Protein AF-A0A452V0P9-F1 (afdb_monomer)

Organism: Ursus maritimus (NCBI:txid29073)

Secondary structure (DSSP, 8-state):
--TTTSS-PPPPPPP-S-PPPPPPPP----HHHHHHTTS-SSTT----S---GGGHHHHHHHHHHHHH-HHHHHHHHHTT-HHHHHHHHHHHH-STTTHHHHHHHHHHHHHHHS---SS-PEEHHHHHHHHHHTT-TT-HHHHHHHHHHHHHHT--EE-PPPHHHHHHHHHHHH--SSSSB-HHHHHHHHHHHT---------------S-----HHHHHHHTT--TTT-B-HHHHHHHHHHHHHHHHTTTTSPP---TT-----HHHHHHHHHHHHHHHHHHHHHHHHHHHHHTTSTTHHHHHHHHHHHHHHHHHHHHHHHH----------PPPP-PPPPS-----PPP-----------

Radius of gyration: 38.41 Å; Cα contacts (8 Å, |Δi|>4): 294; chains: 1; bounding box: 100×93×91 Å

Sequence (362 aa):
TLGSLLGRQPGLPSPSAPSPAPDPCPQCLSVDDALALGRPEKPGLPGGPVLERRHIARLSAAAALYLSDPEGTCTDVRAGRWATRADHLLALLEGPKALTPGLSRLLQRIQAQAAGGPAACVDLPQLLEETEGAGAPSSPGPVLAALLDHVSSGSCFSALPTPQYFVDFVFRQHSGETPNITLAELEALMQRLGVGRVAEMHSDHGHLRDGVCLSASEVMAVYGLSEQAGVTPESWVQLSPALLQQQLSGACSPQPSPPTQDQLSQAERYLYGSLATGLICLSAIFGLLLLSCASCSAASHYIIQTFLSMAVGALTGDAVLHLTPKVSLPSQELPCPVLPRPSSWSPSCPPNLSSWPQGEGG

Nearest PDB structures (foldseek):
  4x82-assembly1_A  TM=9.357E-01  e=8.567E-20  Pteropus alecto
  4x82-assembly1_B  TM=7.948E-01  e=2.811E-18  Pteropus alecto

pLDDT: mean 72.61, std 21.02, range [29.42, 94.88]

InterPro domains:
  IPR041137 Zinc transporter ZIP4, N-terminal [PF18292] (23-157)
  IPR049406 Zinc transporter ZIP4/12, EF-hand [PF21116] (163-208)
  IPR049406 Zinc transporter ZIP4/12, EF-hand [PF21116] (210-251)
  IPR050799 Zinc Iron Protein (ZIP) Transporter [PTHR12191] (213-327)

Foldseek 3Di:
DVCLLVDDDDDDDDDDDDDPDQDPQDPLDDPLLLLVLCDDPDPDDPDDSDDDPVSLLLSLLLVLCCLLPVPVSSVCSVVVCSNVNSVVLQVQCLDPPRVQLSVLNSLVSNLVSDPDDPDDADEPVNLQVVVVVVVHHRHNSSSSSSVSVCSSVVHRHDRDDDPVVVLVVLQVVQPDPDSAHALVSQQVVLVVLLAQDDDDDPDDDDDDQVDDGHHSVRLCVVLVHDNVVHHHSVNCVVSVVVSVCRSVSVNNPPDPPCVVVPPCDPVNVVVVVVVVVVVVVVVVVVLVVCQVVCVVDPCNVVSVVVVVVVVVVVVVVVVCVVPDPPPPDDDDDDDDDDDDDDPDDDDDDDDDDDDDDDDDDD

Solvent-accessible surface area (backbone atoms only — not comparable to full-atom values): 22221 Å² total; per-residue (Å²): 118,68,70,57,68,79,64,67,79,79,81,88,79,82,91,80,79,90,67,87,73,80,75,79,77,80,90,70,80,53,72,65,59,62,24,54,59,40,59,73,91,66,91,85,70,97,72,70,80,49,73,50,82,88,37,48,36,43,53,22,35,39,50,51,44,34,54,41,37,50,68,64,39,42,56,28,52,78,66,72,39,40,55,61,53,11,50,49,52,45,61,58,22,61,39,97,81,28,33,68,60,47,49,36,56,45,45,40,35,30,41,73,68,46,86,82,74,99,65,90,48,50,35,67,68,60,51,50,50,60,30,42,78,72,73,48,68,90,44,48,35,61,44,36,41,52,51,49,52,38,54,67,73,68,52,48,66,48,55,66,80,47,80,62,52,64,51,54,48,51,46,71,75,56,31,78,94,47,98,30,36,37,54,70,46,44,39,56,49,30,53,75,64,50,22,40,53,79,73,81,86,75,90,73,88,85,74,92,59,99,40,77,58,47,37,51,67,51,52,33,52,78,73,72,46,51,67,88,72,27,43,42,74,72,54,47,65,68,47,47,60,56,57,52,47,29,45,75,52,48,37,20,50,75,73,74,67,66,74,78,56,81,66,63,44,76,65,47,53,50,44,53,52,48,50,52,51,47,53,52,51,51,52,51,51,50,51,52,51,51,54,65,64,28,76,80,45,95,63,36,66,64,54,53,52,49,54,51,52,51,52,54,50,52,56,51,50,52,51,49,62,75,65,54,73,95,75,89,71,87,84,79,94,75,84,83,79,86,77,83,83,80,92,79,79,86,80,87,77,82,83,85,87,82,85,85,84,84,87,84,91,134

Mean predicted aligned error: 19.22 Å

Structure (mmCIF, N/CA/C/O backbone):
data_AF-A0A452V0P9-F1
#
_entry.id   AF-A0A452V0P9-F1
#
loop_
_atom_site.group_PDB
_atom_site.id
_atom_site.type_symbol
_atom_site.label_atom_id
_atom_site.label_alt_id
_atom_site.label_comp_id
_atom_site.label_asym_id
_atom_site.label_entity_id
_atom_site.label_seq_id
_atom_site.pdbx_PDB_ins_code
_atom_site.Cartn_x
_atom_site.Cartn_y
_atom_site.Cartn_z
_atom_site.occupancy
_atom_site.B_iso_or_equiv
_atom_site.auth_seq_id
_atom_site.auth_comp_id
_atom_site.auth_asym_id
_atom_site.auth_atom_id
_atom_site.pdbx_PDB_model_num
ATOM 1 N N . THR A 1 1 ? -3.197 -7.184 37.591 1.00 40.91 1 THR A N 1
ATOM 2 C CA . THR A 1 1 ? -2.371 -7.159 36.363 1.00 40.91 1 THR A CA 1
ATOM 3 C C . THR A 1 1 ? -3.050 -6.513 35.156 1.00 40.91 1 THR A C 1
ATOM 5 O O . THR A 1 1 ? -2.316 -6.034 34.313 1.00 40.91 1 THR A O 1
ATOM 8 N N . LEU A 1 2 ? -4.381 -6.311 35.106 1.00 35.09 2 LEU A N 1
ATOM 9 C CA . LEU A 1 2 ? -5.004 -5.383 34.130 1.00 35.09 2 LEU A CA 1
ATOM 10 C C . LEU A 1 2 ? -4.865 -3.896 34.529 1.00 35.09 2 LEU A C 1
ATOM 12 O O . LEU A 1 2 ? -4.612 -3.039 33.695 1.00 35.09 2 LEU A O 1
ATOM 16 N N . GLY A 1 3 ? -4.930 -3.587 35.831 1.00 31.66 3 GLY A N 1
ATOM 17 C CA . GLY A 1 3 ? -4.701 -2.222 36.336 1.00 31.66 3 GLY A CA 1
ATOM 18 C C . GLY A 1 3 ? -3.278 -1.690 36.109 1.00 31.66 3 GLY A C 1
ATOM 19 O O . GLY A 1 3 ? -3.061 -0.489 36.155 1.00 31.66 3 GLY A O 1
ATOM 20 N N . SER A 1 4 ? -2.314 -2.570 35.810 1.00 40.69 4 SER A N 1
ATOM 21 C CA . SER A 1 4 ? -0.952 -2.161 35.446 1.00 40.69 4 SER A CA 1
ATOM 22 C C . SER A 1 4 ? -0.808 -1.831 33.957 1.00 40.69 4 SER A C 1
ATOM 24 O O . SER A 1 4 ? 0.134 -1.136 33.602 1.00 40.69 4 SER A O 1
ATOM 26 N N . LEU A 1 5 ? -1.725 -2.305 33.105 1.00 44.88 5 LEU A N 1
ATOM 27 C CA . LEU A 1 5 ? -1.784 -1.981 31.674 1.00 44.88 5 LEU A CA 1
ATOM 28 C C . LEU A 1 5 ? -2.390 -0.590 31.434 1.00 44.88 5 LEU A C 1
ATOM 30 O O . LEU A 1 5 ? -1.990 0.105 30.511 1.00 44.88 5 LEU A O 1
ATOM 34 N N . LEU A 1 6 ? -3.316 -0.167 32.299 1.00 43.88 6 LEU A N 1
ATOM 35 C CA . LEU A 1 6 ? -3.983 1.139 32.221 1.00 43.88 6 LEU A CA 1
ATOM 36 C C . LEU A 1 6 ? -3.277 2.245 33.030 1.00 43.88 6 LEU A C 1
ATOM 38 O O . LEU A 1 6 ? -3.679 3.400 32.957 1.00 43.88 6 LEU A O 1
ATOM 42 N N . GLY A 1 7 ? -2.248 1.903 33.815 1.00 34.81 7 GLY A N 1
ATOM 43 C CA . GLY A 1 7 ? -1.670 2.798 34.826 1.00 34.81 7 GLY A CA 1
ATOM 44 C C . GLY A 1 7 ? -0.163 3.052 34.739 1.00 34.81 7 GLY A C 1
ATOM 45 O O . GLY A 1 7 ? 0.379 3.667 35.654 1.00 34.81 7 GLY A O 1
ATOM 46 N N . ARG A 1 8 ? 0.549 2.580 33.707 1.00 34.75 8 ARG A N 1
ATOM 47 C CA . ARG A 1 8 ? 2.020 2.674 33.657 1.00 34.75 8 ARG A CA 1
ATOM 48 C C . ARG A 1 8 ? 2.481 3.706 32.624 1.00 34.75 8 ARG A C 1
ATOM 50 O O . ARG A 1 8 ? 2.551 3.412 31.439 1.00 34.75 8 ARG A O 1
ATOM 57 N N . GLN A 1 9 ? 2.815 4.911 33.091 1.00 35.53 9 GLN A N 1
ATOM 58 C CA . GLN A 1 9 ? 3.624 5.858 32.315 1.00 35.53 9 GLN A CA 1
ATOM 59 C C . GLN A 1 9 ? 5.044 5.282 32.130 1.00 35.53 9 GLN A C 1
ATOM 61 O O . GLN A 1 9 ? 5.647 4.862 33.126 1.00 35.53 9 GLN A O 1
ATOM 66 N N . PRO A 1 10 ? 5.612 5.261 30.911 1.00 36.47 10 PRO A N 1
ATOM 67 C CA . PRO A 1 10 ? 7.052 5.135 30.732 1.00 36.47 10 PRO A CA 1
ATOM 68 C C . PRO A 1 10 ? 7.748 6.439 31.157 1.00 36.47 10 PRO A C 1
ATOM 70 O O . PRO A 1 10 ? 7.160 7.517 31.135 1.00 36.47 10 PRO A O 1
ATOM 73 N N . GLY A 1 11 ? 8.979 6.300 31.647 1.00 31.97 11 GLY A N 1
ATOM 74 C CA . GLY A 1 11 ? 9.645 7.259 32.525 1.00 31.97 11 GLY A CA 1
ATOM 75 C C . GLY A 1 11 ? 9.888 8.662 31.959 1.00 31.97 11 GLY A C 1
ATOM 76 O O . GLY A 1 11 ? 10.055 8.875 30.763 1.00 31.97 11 GLY A O 1
ATOM 77 N N . LEU A 1 12 ? 9.967 9.607 32.897 1.00 31.39 12 LEU A N 1
ATOM 78 C CA . LEU A 1 12 ? 10.437 10.980 32.721 1.00 31.39 12 LEU A CA 1
ATOM 79 C C . LEU A 1 12 ? 11.783 11.060 31.976 1.00 31.39 12 LEU A C 1
ATOM 81 O O . LEU A 1 12 ? 12.753 10.446 32.429 1.00 31.39 12 LEU A O 1
ATOM 85 N N . PRO A 1 13 ? 11.920 11.942 30.973 1.00 33.53 13 PRO A N 1
ATOM 86 C CA . PRO A 1 13 ? 13.180 12.600 30.682 1.00 33.53 13 PRO A CA 1
ATOM 87 C C . PRO A 1 13 ? 13.261 13.951 31.415 1.00 33.53 13 PRO A C 1
ATOM 89 O O . PRO A 1 13 ? 12.311 14.733 31.453 1.00 33.53 13 PRO A O 1
ATOM 92 N N . SER A 1 14 ? 14.427 14.224 32.004 1.00 30.14 14 SER A N 1
ATOM 93 C CA . SER A 1 14 ? 14.815 15.553 32.500 1.00 30.14 14 SER A CA 1
ATOM 94 C C . SER A 1 14 ? 14.966 16.561 31.341 1.00 30.14 14 SER A C 1
ATOM 96 O O . SER A 1 14 ? 15.081 16.158 30.183 1.00 30.14 14 SER A O 1
ATOM 98 N N . PRO A 1 15 ? 14.953 17.878 31.619 1.00 43.22 15 PRO A N 1
ATOM 99 C CA . PRO A 1 15 ? 14.397 18.867 30.707 1.00 43.22 15 PRO A CA 1
ATOM 100 C C . PRO A 1 15 ? 15.423 19.383 29.697 1.00 43.22 15 PRO A C 1
ATOM 102 O O . PRO A 1 15 ? 16.453 19.938 30.069 1.00 43.22 15 PRO A O 1
ATOM 105 N N . SER A 1 16 ? 15.099 19.303 28.408 1.00 32.28 16 SER A N 1
ATOM 106 C CA . SER A 1 16 ? 15.559 20.300 27.436 1.00 32.28 16 SER A CA 1
ATOM 107 C C . SER A 1 16 ? 14.618 20.355 26.225 1.00 32.28 16 SER A C 1
ATOM 109 O O . SER A 1 16 ? 14.442 19.372 25.518 1.00 32.28 16 SER A O 1
ATOM 111 N N . ALA A 1 17 ? 14.048 21.548 26.026 1.00 33.41 17 ALA A N 1
ATOM 112 C CA . ALA A 1 17 ? 13.201 22.020 24.922 1.00 33.41 17 ALA A CA 1
ATOM 113 C C . ALA A 1 17 ? 11.755 21.461 24.806 1.00 33.41 17 ALA A C 1
ATOM 115 O O . ALA A 1 17 ? 11.519 20.267 24.980 1.00 33.41 17 ALA A O 1
ATOM 116 N N . PRO A 1 18 ? 10.762 22.329 24.507 1.00 38.16 18 PRO A N 1
ATOM 117 C CA . PRO A 1 18 ? 9.350 21.972 24.518 1.00 38.16 18 PRO A CA 1
ATOM 118 C C . PRO A 1 18 ? 8.981 21.263 23.213 1.00 38.16 18 PRO A C 1
ATOM 120 O O . PRO A 1 18 ? 8.761 21.893 22.183 1.00 38.16 18 PRO A O 1
ATOM 123 N N . SER A 1 19 ? 8.893 19.940 23.262 1.00 36.31 19 SER A N 1
ATOM 124 C CA . SER A 1 19 ? 8.019 19.210 22.341 1.00 36.31 19 SER A CA 1
ATOM 125 C C . SER A 1 19 ? 6.615 19.225 22.955 1.00 36.31 19 SER A C 1
ATOM 127 O O . SER A 1 19 ? 6.524 19.096 24.181 1.00 36.31 19 SER A O 1
ATOM 129 N N . PRO A 1 20 ? 5.525 19.415 22.188 1.00 38.34 20 PRO A N 1
ATOM 130 C CA . PRO A 1 20 ? 4.186 19.312 22.754 1.00 38.34 20 PRO A CA 1
ATOM 131 C C . PRO A 1 20 ? 4.032 17.902 23.330 1.00 38.34 20 PRO A C 1
ATOM 133 O O . PRO A 1 20 ? 4.192 16.910 22.619 1.00 38.34 20 PRO A O 1
ATOM 136 N N . ALA A 1 21 ? 3.820 17.821 24.643 1.00 36.31 21 ALA A N 1
ATOM 137 C CA . ALA A 1 21 ? 3.504 16.568 25.305 1.00 36.31 21 ALA A CA 1
ATOM 138 C C . ALA A 1 21 ? 2.229 15.996 24.661 1.00 36.31 21 ALA A C 1
ATOM 140 O O . ALA A 1 21 ? 1.303 16.773 24.420 1.00 36.31 21 ALA A O 1
ATOM 141 N N . PRO A 1 22 ? 2.159 14.687 24.367 1.00 46.69 22 PRO A N 1
ATOM 142 C CA . PRO A 1 22 ? 0.892 14.080 23.989 1.00 46.69 22 PRO A CA 1
ATOM 143 C C . PRO A 1 22 ? -0.105 14.310 25.130 1.00 46.69 22 PRO A C 1
ATOM 145 O O . PRO A 1 22 ? 0.237 14.121 26.303 1.00 46.69 22 PRO A O 1
ATOM 148 N N . ASP A 1 23 ? -1.305 14.774 24.782 1.00 45.38 23 ASP A N 1
ATOM 149 C CA . ASP A 1 23 ? -2.385 15.017 25.733 1.00 45.38 23 ASP A CA 1
ATOM 150 C C . ASP A 1 23 ? -2.592 13.786 26.636 1.00 45.38 23 ASP A C 1
ATOM 152 O O . ASP A 1 23 ? -2.459 12.643 26.179 1.00 45.38 23 ASP A O 1
ATOM 156 N N . PRO A 1 24 ? -2.886 13.971 27.937 1.00 56.28 24 PRO A N 1
ATOM 157 C CA . PRO A 1 24 ? -3.103 12.847 28.834 1.00 56.28 24 PRO A CA 1
ATOM 158 C C . PRO A 1 24 ? -4.230 11.961 28.294 1.00 56.28 24 PRO A C 1
ATOM 160 O O . PRO A 1 24 ? -5.319 12.449 27.995 1.00 56.28 24 PRO A O 1
ATOM 163 N N . CYS A 1 25 ? -3.971 10.650 28.197 1.00 61.00 25 CYS A N 1
ATOM 164 C CA . CYS A 1 25 ? -4.970 9.668 27.785 1.00 61.00 25 CYS A CA 1
ATOM 165 C C . CYS A 1 25 ? -6.286 9.886 28.561 1.00 61.00 25 CYS A C 1
ATOM 167 O O . CYS A 1 25 ? -6.248 10.014 29.792 1.00 61.00 25 CYS A O 1
ATOM 169 N N . PRO A 1 26 ? -7.450 9.917 27.888 1.00 62.72 26 PRO A N 1
ATOM 170 C CA . PRO A 1 26 ? -8.724 10.171 28.547 1.00 62.72 26 PRO A CA 1
ATOM 171 C C . PRO A 1 26 ? -9.020 9.094 29.604 1.00 62.72 26 PRO A C 1
ATOM 173 O O . PRO A 1 26 ? -9.139 7.911 29.296 1.00 62.72 26 PRO A O 1
ATOM 176 N N . GLN A 1 27 ? -9.178 9.503 30.868 1.00 71.06 27 GLN A N 1
ATOM 177 C CA . GLN A 1 27 ? -9.478 8.623 32.013 1.00 71.06 27 GLN A CA 1
ATOM 178 C C . GLN A 1 27 ? -10.948 8.162 32.026 1.00 71.06 27 GLN A C 1
ATOM 180 O O . GLN A 1 27 ? -11.700 8.446 32.956 1.00 71.06 27 GLN A O 1
ATOM 185 N N . CYS A 1 28 ? -11.398 7.493 30.967 1.00 84.44 28 CYS A N 1
ATOM 186 C CA . CYS A 1 28 ? -12.784 7.033 30.841 1.00 84.44 28 CYS A CA 1
ATOM 187 C C . CYS A 1 28 ? -12.988 5.545 31.164 1.00 84.44 28 CYS A C 1
ATOM 189 O O . CYS A 1 28 ? -14.129 5.096 31.158 1.00 84.44 28 CYS A O 1
ATOM 191 N N . LEU A 1 29 ? -11.907 4.787 31.379 1.00 85.19 29 LEU A N 1
ATOM 192 C CA . LEU A 1 29 ? -11.947 3.340 31.583 1.00 85.19 29 LEU A CA 1
ATOM 193 C C . LEU A 1 29 ? -11.830 2.973 33.062 1.00 85.19 29 LEU A C 1
ATOM 195 O O . LEU A 1 29 ? -10.909 3.415 33.753 1.00 85.19 29 LEU A O 1
ATOM 199 N N . SER A 1 30 ? -12.711 2.085 33.513 1.00 86.12 30 SER A N 1
ATOM 200 C CA . SER A 1 30 ? -12.658 1.438 34.823 1.00 86.12 30 SER A CA 1
ATOM 201 C C . SER A 1 30 ? -12.513 -0.085 34.704 1.00 86.12 30 SER A C 1
ATOM 203 O O . SER A 1 30 ? -12.706 -0.685 33.644 1.00 86.12 30 SER A O 1
ATOM 205 N N . VAL A 1 31 ? -12.172 -0.743 35.817 1.00 84.06 31 VAL A N 1
ATOM 206 C CA . VAL A 1 31 ? -12.138 -2.216 35.881 1.00 84.06 31 VAL A CA 1
ATOM 207 C C . VAL A 1 31 ? -13.535 -2.801 35.650 1.00 84.06 31 VAL A C 1
ATOM 209 O O . VAL A 1 31 ? -13.656 -3.843 35.010 1.00 84.06 31 VAL A O 1
ATOM 212 N N . ASP A 1 32 ? -14.584 -2.117 36.107 1.00 82.62 32 ASP A N 1
ATOM 213 C CA . ASP A 1 32 ? -15.970 -2.550 35.923 1.00 82.62 32 ASP A CA 1
ATOM 214 C C . ASP A 1 32 ? -16.379 -2.547 34.446 1.00 82.62 32 ASP A C 1
ATOM 216 O O . ASP A 1 32 ? -17.066 -3.470 34.003 1.00 82.62 32 ASP A O 1
ATOM 220 N N . ASP A 1 33 ? -15.886 -1.583 33.661 1.00 83.94 33 ASP A N 1
ATOM 221 C CA . ASP A 1 33 ? -16.103 -1.548 32.210 1.00 83.94 33 ASP A CA 1
ATOM 222 C C . ASP A 1 33 ? -15.452 -2.755 31.528 1.00 83.94 33 ASP A C 1
ATOM 224 O O . ASP A 1 33 ? -16.060 -3.396 30.667 1.00 83.94 33 ASP A O 1
ATOM 228 N N . ALA A 1 34 ? -14.232 -3.118 31.941 1.00 84.25 34 ALA A N 1
ATOM 229 C CA . ALA A 1 34 ? -13.540 -4.292 31.412 1.00 84.25 34 ALA A CA 1
ATOM 230 C C . ALA A 1 34 ? -14.266 -5.595 31.783 1.00 84.25 34 ALA A C 1
ATOM 232 O O . ALA A 1 34 ? -14.377 -6.504 30.959 1.00 84.25 34 ALA A O 1
ATOM 233 N N . LEU A 1 35 ? -14.803 -5.689 33.002 1.00 82.88 35 LEU A N 1
ATOM 234 C CA . LEU A 1 35 ? -15.593 -6.845 33.424 1.00 82.88 35 LEU A CA 1
ATOM 235 C C . LEU A 1 35 ? -16.959 -6.914 32.719 1.00 82.88 35 LEU A C 1
ATOM 237 O O . LEU A 1 35 ? -17.470 -8.013 32.481 1.00 82.88 35 LEU A O 1
ATOM 241 N N . ALA A 1 36 ? -17.539 -5.771 32.341 1.00 83.75 36 ALA A N 1
ATOM 242 C CA . ALA A 1 36 ? -18.799 -5.709 31.602 1.00 83.75 36 ALA A CA 1
ATOM 243 C C . ALA A 1 36 ? -18.704 -6.342 30.201 1.00 83.75 36 ALA A C 1
ATOM 245 O O . ALA A 1 36 ? -19.712 -6.843 29.703 1.00 83.75 36 ALA A O 1
ATOM 246 N N . LEU A 1 37 ? -17.506 -6.422 29.605 1.00 83.12 37 LEU A N 1
ATOM 247 C CA . LEU A 1 37 ? -17.267 -7.106 28.322 1.00 83.12 37 LEU A CA 1
ATOM 248 C C . LEU A 1 37 ? -17.571 -8.617 28.366 1.00 83.12 37 LEU A C 1
ATOM 250 O O . LEU A 1 37 ? -17.851 -9.228 27.330 1.00 83.12 37 LEU A O 1
ATOM 254 N N . GLY A 1 38 ? -17.520 -9.225 29.556 1.00 76.88 38 GLY A N 1
ATOM 255 C CA . GLY A 1 38 ? -17.839 -10.638 29.776 1.00 76.88 38 GLY A CA 1
ATOM 256 C C . GLY A 1 38 ? -19.334 -10.937 29.937 1.00 76.88 38 GLY A C 1
ATOM 257 O O . GLY A 1 38 ? -19.699 -12.106 30.079 1.00 76.88 38 GLY A O 1
ATOM 258 N N . ARG A 1 39 ? -20.214 -9.922 29.939 1.00 71.81 39 ARG A N 1
ATOM 259 C CA . ARG A 1 39 ? -21.658 -10.148 30.092 1.00 71.81 39 ARG A CA 1
ATOM 260 C C . ARG A 1 39 ? -22.260 -10.750 28.813 1.00 71.81 39 ARG A C 1
ATOM 262 O O . ARG A 1 39 ? -21.992 -10.252 27.719 1.00 71.81 39 ARG A O 1
ATOM 269 N N . PRO A 1 40 ? -23.083 -11.808 28.922 1.00 59.78 40 PRO A N 1
ATOM 270 C CA . PRO A 1 40 ? -23.813 -12.343 27.781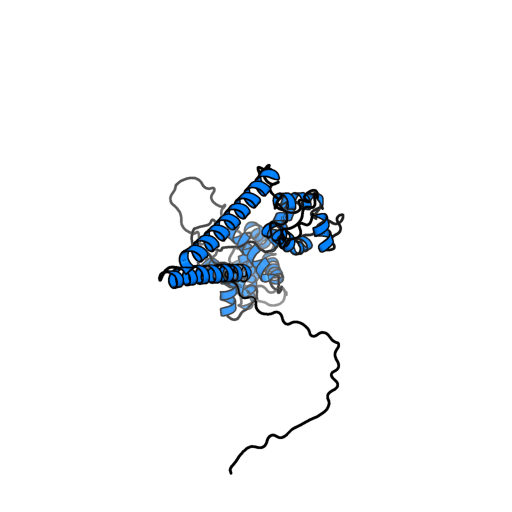 1.00 59.78 40 PRO A CA 1
ATOM 271 C C . PRO A 1 40 ? -24.916 -11.372 27.338 1.00 59.78 40 PRO A C 1
ATOM 273 O O . PRO A 1 40 ? -25.591 -10.759 28.158 1.00 59.78 40 PRO A O 1
ATOM 276 N N . GLU A 1 41 ? -25.137 -11.288 26.029 1.00 55.34 41 GLU A N 1
ATOM 277 C CA . GLU A 1 41 ? -26.146 -10.420 25.399 1.00 55.34 41 GLU A CA 1
ATOM 278 C C . GLU A 1 41 ? -27.588 -10.916 25.624 1.00 55.34 41 GLU A C 1
ATOM 280 O O . GLU A 1 41 ? -28.548 -10.163 25.478 1.00 55.34 41 GLU A O 1
ATOM 285 N N . LYS A 1 42 ? -27.757 -12.190 26.013 1.00 50.16 42 LYS A N 1
ATOM 286 C CA . LYS A 1 42 ? -29.064 -12.782 26.329 1.00 50.16 42 LYS A CA 1
ATOM 287 C C . LYS A 1 42 ? -29.468 -12.473 27.779 1.00 50.16 42 LYS A C 1
ATOM 289 O O . LYS A 1 42 ? -28.815 -12.976 28.699 1.00 50.16 42 LYS A O 1
ATOM 294 N N . PRO A 1 43 ? -30.569 -11.733 28.008 1.00 46.53 43 PRO A N 1
ATOM 295 C CA . PRO A 1 43 ? -31.079 -11.491 29.350 1.00 46.53 43 PRO A CA 1
ATOM 296 C C . PRO A 1 43 ? -31.721 -12.782 29.875 1.00 46.53 43 PRO A C 1
ATOM 298 O O . PRO A 1 43 ? -32.743 -13.227 29.359 1.00 46.53 43 PRO A O 1
ATOM 301 N N . GLY A 1 44 ? -31.105 -13.422 30.873 1.00 53.69 44 GLY A N 1
ATOM 302 C CA . GLY A 1 44 ? -31.695 -14.615 31.493 1.00 53.69 44 GLY A CA 1
ATOM 303 C C . GLY A 1 44 ? -30.786 -15.494 32.352 1.00 53.69 44 GLY A C 1
ATOM 304 O O . GLY A 1 44 ? -31.311 -16.358 33.047 1.00 53.69 44 GLY A O 1
ATOM 305 N N . LEU A 1 45 ? -29.460 -15.303 32.354 1.00 47.22 45 LEU A N 1
ATOM 306 C CA . LEU A 1 45 ? -28.568 -16.042 33.259 1.00 47.22 45 LEU A CA 1
ATOM 307 C C . LEU A 1 45 ? -27.913 -15.120 34.299 1.00 47.22 45 LEU A C 1
ATOM 309 O O . LEU A 1 45 ? -27.391 -14.068 33.924 1.00 47.22 45 LEU A O 1
ATOM 313 N N . PRO A 1 46 ? -27.875 -15.518 35.588 1.00 42.28 46 PRO A N 1
ATOM 314 C CA . PRO A 1 46 ? -27.220 -14.766 36.651 1.00 42.28 46 PRO A CA 1
ATOM 315 C C . PRO A 1 46 ? -25.706 -15.008 36.584 1.00 42.28 46 PRO A C 1
ATOM 317 O O . PRO A 1 46 ? -25.124 -15.701 37.413 1.00 42.28 46 PRO A O 1
ATOM 320 N N . GLY A 1 47 ? -25.060 -14.486 35.544 1.00 48.94 47 GLY A N 1
ATOM 321 C CA . GLY A 1 47 ? -23.606 -14.445 35.454 1.00 48.94 47 GLY A CA 1
ATOM 322 C C . GLY A 1 47 ? -23.093 -13.181 36.131 1.00 48.94 47 GLY A C 1
ATOM 323 O O . GLY A 1 47 ? -23.411 -12.077 35.690 1.00 48.94 47 GLY A O 1
ATOM 324 N N . GLY A 1 48 ? -22.307 -13.325 37.200 1.00 53.72 48 GLY A N 1
ATOM 325 C CA . GLY A 1 48 ? -21.539 -12.211 37.757 1.00 53.72 48 GLY A CA 1
ATOM 326 C C . GLY A 1 48 ? -20.555 -11.619 36.729 1.00 53.72 48 GLY A C 1
ATOM 327 O O . GLY A 1 48 ? -20.359 -12.195 35.657 1.00 53.72 48 GLY A O 1
ATOM 328 N N . PRO A 1 49 ? -19.919 -10.476 37.034 1.00 57.47 49 PRO A N 1
ATOM 329 C CA . PRO A 1 49 ? -18.926 -9.838 36.169 1.00 57.47 49 PRO A CA 1
ATOM 330 C C . PRO A 1 49 ? -17.642 -10.689 36.106 1.00 57.47 49 PRO A C 1
ATOM 332 O O . PRO A 1 49 ? -16.678 -10.427 36.819 1.00 57.47 49 PRO A O 1
ATOM 335 N N . VAL A 1 50 ? -17.642 -11.760 35.305 1.00 64.38 50 VAL A N 1
ATOM 336 C CA . VAL A 1 50 ? -16.529 -12.718 35.207 1.00 64.38 50 VAL A CA 1
ATOM 337 C C . VAL A 1 50 ? -16.029 -12.810 33.766 1.00 64.38 50 VAL A C 1
ATOM 339 O O . VAL A 1 50 ? -16.736 -13.248 32.858 1.00 64.38 50 VAL A O 1
ATOM 342 N N . LEU A 1 51 ? -14.763 -12.439 33.562 1.00 70.81 51 LEU A N 1
ATOM 343 C CA . LEU A 1 51 ? -14.044 -12.629 32.303 1.00 70.81 51 LEU A CA 1
ATOM 344 C C . LEU A 1 51 ? -13.540 -14.075 32.195 1.00 70.81 51 LEU A C 1
ATOM 346 O O . LEU A 1 51 ? -12.452 -14.419 32.648 1.00 70.81 51 LEU A O 1
ATOM 350 N N . GLU A 1 52 ? -14.349 -14.944 31.598 1.00 73.50 52 GLU A N 1
ATOM 351 C CA . GLU A 1 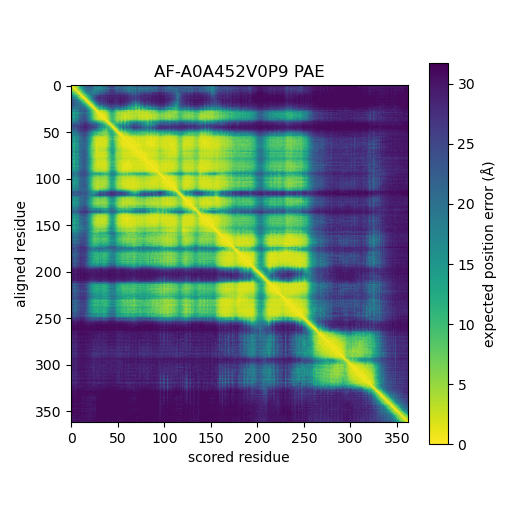52 ? -13.919 -16.306 31.250 1.00 73.50 52 GLU A CA 1
ATOM 352 C C . GLU A 1 52 ? -12.997 -16.352 30.014 1.00 73.50 52 GLU A C 1
ATOM 354 O O . GLU A 1 52 ? -13.030 -15.447 29.180 1.00 73.50 52 GLU A O 1
ATOM 359 N N . ARG A 1 53 ? -12.236 -17.451 29.833 1.00 73.44 53 ARG A N 1
ATOM 360 C CA . ARG A 1 53 ? -11.323 -17.657 28.680 1.00 73.44 53 ARG A CA 1
ATOM 361 C C . ARG A 1 53 ? -11.979 -17.403 27.319 1.00 73.44 53 ARG A C 1
ATOM 363 O O . ARG A 1 53 ? -11.328 -16.888 26.419 1.00 73.44 53 ARG A O 1
ATOM 370 N N . ARG A 1 54 ? -13.269 -17.722 27.170 1.00 73.88 54 ARG A N 1
ATOM 371 C CA . ARG A 1 54 ? -14.026 -17.489 25.927 1.00 73.88 54 ARG A CA 1
ATOM 372 C C . ARG A 1 54 ? -14.117 -16.011 25.525 1.00 73.88 54 ARG A C 1
ATOM 374 O O . ARG A 1 54 ? -14.326 -15.721 24.357 1.00 73.88 54 ARG A O 1
ATOM 381 N N . HIS A 1 55 ? -13.940 -15.085 26.468 1.00 83.25 55 HIS A N 1
ATOM 382 C CA . HIS A 1 55 ? -14.022 -13.645 26.216 1.00 83.25 55 HIS A CA 1
ATOM 383 C C . HIS A 1 55 ? -12.656 -13.003 25.950 1.00 83.25 55 HIS A C 1
ATOM 385 O O . HIS A 1 55 ? -12.610 -11.794 25.745 1.00 83.25 55 HIS A O 1
ATOM 391 N N . ILE A 1 56 ? -11.557 -13.775 25.933 1.00 86.00 56 ILE A N 1
ATOM 392 C CA . ILE A 1 56 ? -10.212 -13.234 25.680 1.00 86.00 56 ILE A CA 1
ATOM 393 C C . ILE A 1 56 ? -10.180 -12.506 24.338 1.00 86.00 56 ILE A C 1
ATOM 395 O O . ILE A 1 56 ? -9.745 -11.369 24.298 1.00 86.00 56 ILE A O 1
ATOM 399 N N . ALA A 1 57 ? -10.729 -13.091 23.269 1.00 89.19 57 ALA A N 1
ATOM 400 C CA . ALA A 1 57 ? -10.754 -12.446 21.956 1.00 89.19 57 ALA A CA 1
ATOM 401 C C . ALA A 1 57 ? -11.469 -11.082 21.981 1.00 89.19 57 ALA A C 1
ATOM 403 O O . ALA A 1 57 ? -10.948 -10.099 21.457 1.00 89.19 57 ALA A O 1
ATOM 404 N N . ARG A 1 58 ? -12.635 -11.005 22.639 1.00 91.69 58 ARG A N 1
ATOM 405 C CA . ARG A 1 58 ? -13.413 -9.765 22.767 1.00 91.69 58 ARG A CA 1
ATOM 406 C C . ARG A 1 58 ? -12.684 -8.730 23.613 1.00 91.69 58 ARG A C 1
ATOM 408 O O . ARG A 1 58 ? -12.618 -7.571 23.222 1.00 91.69 58 ARG A O 1
ATOM 415 N N . LEU A 1 59 ? -12.122 -9.140 24.749 1.00 91.88 59 LEU A N 1
ATOM 416 C CA . LEU A 1 59 ? -11.308 -8.267 25.593 1.00 91.88 59 LEU A CA 1
ATOM 417 C C . LEU A 1 59 ? -10.098 -7.740 24.815 1.00 91.88 59 LEU A C 1
ATOM 419 O O . LEU A 1 59 ? -9.802 -6.548 24.876 1.00 91.88 59 LEU A O 1
ATOM 423 N N . SER A 1 60 ? -9.443 -8.610 24.048 1.00 92.88 60 SER A N 1
ATOM 424 C CA . SER A 1 60 ? -8.278 -8.251 23.257 1.00 92.88 60 SER A CA 1
ATOM 425 C C . SER A 1 60 ? -8.616 -7.244 22.161 1.00 92.8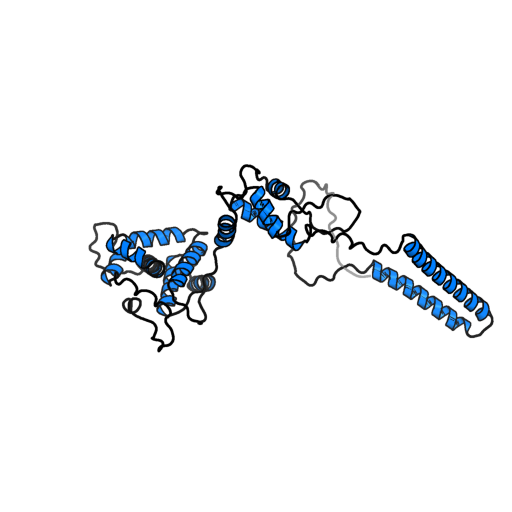8 60 SER A C 1
ATOM 427 O O . SER A 1 60 ? -7.932 -6.234 22.012 1.00 92.88 60 SER A O 1
ATOM 429 N N . ALA A 1 61 ? -9.725 -7.460 21.453 1.00 94.56 61 ALA A N 1
ATOM 430 C CA . ALA A 1 61 ? -10.256 -6.513 20.479 1.00 94.56 61 ALA A CA 1
ATOM 431 C C . ALA A 1 61 ? -10.659 -5.175 21.118 1.00 94.56 61 ALA A C 1
ATOM 433 O O . ALA A 1 61 ? -10.325 -4.115 20.593 1.00 94.56 61 ALA A O 1
ATOM 434 N N . ALA A 1 62 ? -11.326 -5.209 22.272 1.00 94.12 62 ALA A N 1
ATOM 435 C CA . ALA A 1 62 ? -11.755 -4.021 23.005 1.00 94.12 62 ALA A CA 1
ATOM 436 C C . ALA A 1 62 ? -10.569 -3.153 23.459 1.00 94.12 62 ALA A C 1
ATOM 438 O O . ALA A 1 62 ? -10.600 -1.929 23.308 1.00 94.12 62 ALA A O 1
ATOM 439 N N . ALA A 1 63 ? -9.509 -3.782 23.971 1.00 92.81 63 ALA A N 1
ATOM 440 C CA . ALA A 1 63 ? -8.288 -3.089 24.363 1.00 92.81 63 ALA A CA 1
ATOM 441 C C . ALA A 1 63 ? -7.496 -2.586 23.145 1.00 92.81 63 ALA A C 1
ATOM 443 O O . ALA A 1 63 ? -7.009 -1.459 23.167 1.00 92.81 63 ALA A O 1
ATOM 444 N N . ALA A 1 64 ? -7.428 -3.354 22.054 1.00 93.69 64 ALA A N 1
ATOM 445 C CA . ALA A 1 64 ? -6.788 -2.889 20.826 1.00 93.69 64 ALA A CA 1
ATOM 446 C C . ALA A 1 64 ? -7.510 -1.674 20.207 1.00 93.69 64 ALA A C 1
ATOM 448 O O . ALA A 1 64 ? -6.852 -0.771 19.692 1.00 93.69 64 ALA A O 1
ATOM 449 N N . LEU A 1 65 ? -8.846 -1.600 20.310 1.00 94.06 65 LEU A N 1
ATOM 450 C CA . LEU A 1 65 ? -9.611 -0.408 19.925 1.00 94.06 65 LEU A CA 1
ATOM 451 C C . LEU A 1 65 ? -9.203 0.814 20.751 1.00 94.06 65 LEU A C 1
ATOM 453 O O . LEU A 1 65 ? -8.901 1.849 20.159 1.00 94.06 65 LEU A O 1
ATOM 457 N N . TYR A 1 66 ? -9.109 0.665 22.076 1.00 92.38 66 TYR A N 1
ATOM 458 C CA . TYR A 1 66 ? -8.671 1.744 22.965 1.00 92.38 66 TYR A CA 1
ATOM 459 C C . TYR A 1 66 ? -7.261 2.242 22.631 1.00 92.38 66 TYR A C 1
ATOM 461 O O . TYR A 1 66 ? -7.041 3.446 22.560 1.00 92.38 66 TYR A O 1
ATOM 469 N N . LEU A 1 67 ? -6.322 1.328 22.364 1.00 90.50 67 LEU A N 1
ATOM 470 C CA . LEU A 1 67 ? -4.958 1.685 21.958 1.00 90.50 67 LEU A CA 1
ATOM 471 C C . LEU A 1 67 ? -4.910 2.401 20.600 1.00 90.50 67 LEU A C 1
ATOM 473 O O . LEU A 1 67 ? -4.009 3.195 20.356 1.00 90.50 67 LEU A O 1
ATOM 477 N N . SER A 1 68 ? -5.855 2.104 19.703 1.00 92.19 68 SER A N 1
ATOM 478 C CA . SER A 1 68 ? -5.898 2.695 18.361 1.00 92.19 68 SER A CA 1
ATOM 479 C C . SER A 1 68 ? -6.608 4.052 18.294 1.00 92.19 68 SER A C 1
ATOM 481 O O . SER A 1 68 ? -6.273 4.871 17.441 1.00 92.19 68 SER A O 1
ATOM 483 N N . ASP A 1 69 ? -7.614 4.261 19.144 1.00 92.25 69 ASP A N 1
ATOM 484 C CA . ASP A 1 69 ? -8.476 5.445 19.182 1.00 92.25 69 ASP A CA 1
ATOM 485 C C . ASP A 1 69 ? -9.048 5.599 20.606 1.00 92.25 69 ASP A C 1
ATOM 487 O O . ASP A 1 69 ? -10.153 5.112 20.898 1.00 92.25 69 ASP A O 1
ATOM 491 N N . PRO A 1 70 ? -8.285 6.211 21.531 1.00 90.56 70 PRO A N 1
ATOM 492 C CA . PRO A 1 70 ? -8.688 6.302 22.930 1.00 90.56 70 PRO A CA 1
ATOM 493 C C . PRO A 1 70 ? -9.922 7.193 23.104 1.00 90.56 70 PRO A C 1
ATOM 495 O O . PRO A 1 70 ? -10.836 6.838 23.849 1.00 90.56 70 PRO A O 1
ATOM 498 N N . GLU A 1 71 ? -10.001 8.314 22.382 1.00 90.12 71 GLU A N 1
ATOM 499 C CA . GLU A 1 71 ? -11.135 9.239 22.462 1.00 90.12 71 GLU A CA 1
ATOM 500 C C . GLU A 1 71 ? -12.425 8.602 21.947 1.00 90.12 71 GLU A C 1
ATOM 502 O O . GLU A 1 71 ? -13.437 8.591 22.661 1.00 90.12 71 GLU A O 1
ATOM 507 N N . GLY A 1 72 ? -12.388 8.013 20.748 1.00 91.38 72 GLY A N 1
ATOM 508 C CA . GLY A 1 72 ? -13.536 7.324 20.171 1.00 91.38 72 GLY A CA 1
ATOM 509 C C . GLY A 1 72 ? -13.981 6.155 21.043 1.00 91.38 72 GLY A C 1
ATOM 510 O O . GLY A 1 72 ? -15.173 6.027 21.334 1.00 91.38 72 GLY A O 1
ATOM 511 N N . THR A 1 73 ? -13.039 5.376 21.578 1.00 93.06 73 THR A N 1
ATOM 512 C CA . THR A 1 73 ? -13.366 4.270 22.488 1.00 93.06 73 THR A CA 1
ATOM 513 C C . THR A 1 73 ? -14.042 4.768 23.765 1.00 93.06 73 THR A C 1
ATOM 515 O O . THR A 1 73 ? -15.049 4.197 24.187 1.00 93.06 73 THR A O 1
ATOM 518 N N . CYS A 1 74 ? -13.587 5.881 24.344 1.00 91.50 74 CYS A N 1
ATOM 519 C CA . CYS A 1 74 ? -14.259 6.492 25.489 1.00 91.50 74 CYS A CA 1
ATOM 520 C C . CYS A 1 74 ? -15.705 6.902 25.191 1.00 91.50 74 CYS A C 1
ATOM 522 O O . CYS A 1 74 ? -16.567 6.811 26.069 1.00 91.50 74 CYS A O 1
ATOM 524 N N . THR A 1 75 ? -16.000 7.367 23.974 1.00 92.00 75 THR A N 1
ATOM 525 C CA . THR A 1 75 ? -17.388 7.673 23.593 1.00 92.00 75 THR A CA 1
ATOM 526 C C . THR A 1 75 ? -18.257 6.419 23.527 1.00 92.00 75 THR A C 1
ATOM 528 O O . THR A 1 75 ? -19.410 6.459 23.959 1.00 92.00 75 THR A O 1
ATOM 531 N N . ASP A 1 76 ? -17.715 5.287 23.074 1.00 91.75 76 ASP A N 1
ATOM 532 C CA . ASP A 1 76 ? -18.465 4.029 23.019 1.00 91.75 76 ASP A CA 1
ATOM 533 C C . ASP A 1 76 ? -18.661 3.382 24.377 1.00 91.75 76 ASP A C 1
ATOM 535 O O . ASP A 1 76 ? -19.721 2.803 24.608 1.00 91.75 76 ASP A O 1
ATOM 539 N N . VAL A 1 77 ? -17.675 3.487 25.270 1.00 90.38 77 VAL A N 1
ATOM 540 C CA . VAL A 1 77 ? -17.799 3.017 26.655 1.00 90.38 77 VAL A CA 1
ATOM 541 C C . VAL A 1 77 ? -18.947 3.755 27.339 1.00 90.38 77 VAL A C 1
ATOM 543 O O . VAL A 1 77 ? -19.876 3.116 27.830 1.00 90.38 77 VAL A O 1
ATOM 546 N N . ARG A 1 78 ? -18.970 5.095 27.259 1.00 89.44 78 ARG A N 1
ATOM 547 C CA . ARG A 1 78 ? -20.071 5.906 27.817 1.00 89.44 78 ARG A CA 1
ATOM 548 C C . ARG A 1 78 ? -21.427 5.590 27.184 1.00 89.44 78 ARG A C 1
ATOM 550 O O . ARG A 1 78 ? -22.452 5.724 27.842 1.00 89.44 78 ARG A O 1
ATOM 557 N N . ALA A 1 79 ? -21.436 5.170 25.921 1.00 89.94 79 ALA A N 1
ATOM 558 C CA . ALA A 1 79 ? -22.646 4.778 25.210 1.00 89.94 79 ALA A CA 1
ATOM 559 C C . ALA A 1 79 ? -23.018 3.288 25.363 1.00 89.94 79 ALA A C 1
ATOM 561 O O . ALA A 1 79 ? -23.982 2.848 24.738 1.00 89.94 79 ALA A O 1
ATOM 562 N N . GLY A 1 80 ? -22.260 2.498 26.132 1.00 88.56 80 GLY A N 1
ATOM 563 C CA . GLY A 1 80 ? -22.497 1.061 26.312 1.00 88.56 80 GLY A CA 1
ATOM 564 C C . GLY A 1 80 ? -22.258 0.202 25.061 1.00 88.56 80 GLY A C 1
ATOM 565 O O . GLY A 1 80 ? -22.705 -0.940 25.013 1.00 88.56 80 GLY A O 1
ATOM 566 N N . ARG A 1 81 ? -21.559 0.721 24.042 1.00 92.12 81 ARG A N 1
ATOM 567 C CA . ARG A 1 81 ? -21.319 0.047 22.747 1.00 92.12 81 ARG A CA 1
ATOM 568 C C . ARG A 1 81 ? -19.944 -0.612 22.627 1.00 92.12 81 ARG A C 1
ATOM 570 O O . ARG A 1 81 ? -19.601 -1.135 21.565 1.00 92.12 81 ARG A O 1
ATOM 577 N N . TRP A 1 82 ? -19.137 -0.595 23.685 1.00 91.62 82 TRP A N 1
ATOM 578 C CA . TRP A 1 82 ? -17.754 -1.076 23.622 1.00 91.62 82 TRP A CA 1
ATOM 579 C C . TRP A 1 82 ? -17.654 -2.568 23.264 1.00 91.62 82 TRP A C 1
ATOM 581 O O . TRP A 1 82 ? -16.890 -2.930 22.371 1.00 91.62 82 TRP A O 1
ATOM 591 N N . ALA A 1 83 ? -18.500 -3.416 23.861 1.00 90.19 83 ALA A N 1
ATOM 592 C CA . ALA A 1 83 ? -18.566 -4.843 23.532 1.00 90.19 83 ALA A CA 1
ATOM 593 C C . ALA A 1 83 ? -18.959 -5.080 22.063 1.00 90.19 83 ALA A C 1
ATOM 595 O O . ALA A 1 83 ? -18.276 -5.814 21.354 1.00 90.19 83 ALA A O 1
ATOM 596 N N . THR A 1 84 ? -19.992 -4.385 21.575 1.00 91.69 84 THR A N 1
ATOM 597 C CA . THR A 1 84 ? -20.448 -4.502 20.179 1.00 91.69 84 THR A CA 1
ATOM 598 C C . THR A 1 84 ? -19.396 -4.031 19.171 1.00 91.69 84 THR A C 1
ATOM 600 O O . THR A 1 84 ? -19.223 -4.648 18.124 1.00 91.69 84 THR A O 1
ATOM 603 N N . ARG A 1 85 ? -18.643 -2.967 19.488 1.00 93.50 85 ARG A N 1
ATOM 604 C CA . ARG A 1 85 ? -17.515 -2.489 18.668 1.00 93.50 85 ARG A CA 1
ATOM 605 C C . ARG A 1 85 ? -16.381 -3.518 18.626 1.00 93.50 85 ARG A C 1
ATOM 607 O O . ARG A 1 85 ? -15.795 -3.718 17.565 1.00 93.50 85 ARG A O 1
ATOM 614 N N . ALA A 1 86 ? -16.083 -4.166 19.752 1.00 93.56 86 ALA A N 1
ATOM 615 C CA . ALA A 1 86 ? -15.065 -5.211 19.828 1.00 93.56 86 ALA A CA 1
ATOM 616 C C . ALA A 1 86 ? -15.452 -6.449 19.002 1.00 93.56 86 ALA A C 1
ATOM 618 O O . ALA A 1 86 ? -14.632 -6.948 18.234 1.00 93.56 86 ALA A O 1
ATOM 619 N N . ASP A 1 87 ? -16.710 -6.888 19.087 1.00 92.44 87 ASP A N 1
ATOM 620 C CA . ASP A 1 87 ? -17.223 -7.994 18.270 1.00 92.44 87 ASP A CA 1
ATOM 621 C C . ASP A 1 87 ? -17.225 -7.640 16.775 1.00 92.44 87 ASP A C 1
ATOM 623 O O . ASP A 1 87 ? -16.847 -8.461 15.940 1.00 92.44 87 ASP A O 1
ATOM 627 N N . HIS A 1 88 ? -17.552 -6.392 16.426 1.00 93.25 88 HIS A N 1
ATOM 628 C CA . HIS A 1 88 ? -17.454 -5.911 15.048 1.00 93.25 88 HIS A CA 1
ATOM 629 C C . HIS A 1 88 ? -16.010 -5.928 14.522 1.00 93.25 88 HIS A C 1
ATOM 631 O O . HIS A 1 88 ? -15.781 -6.339 13.386 1.00 93.25 88 HIS A O 1
ATOM 637 N N . LEU A 1 89 ? -15.026 -5.529 15.339 1.00 93.88 89 LEU A N 1
ATOM 638 C CA . LEU A 1 89 ? -13.611 -5.622 14.968 1.00 93.88 89 LEU A CA 1
ATOM 639 C C . LEU A 1 89 ? -13.194 -7.078 14.717 1.00 93.88 89 LEU A C 1
ATOM 641 O O . LEU A 1 89 ? -12.520 -7.342 13.726 1.00 93.88 89 LEU A O 1
ATOM 645 N N . LEU A 1 90 ? -13.603 -8.018 15.573 1.00 92.25 90 LEU A N 1
ATOM 646 C CA . LEU A 1 90 ? -13.314 -9.441 15.365 1.00 92.25 90 LEU A CA 1
ATOM 647 C C . LEU A 1 90 ? -13.920 -9.948 14.053 1.00 92.25 90 LEU A C 1
ATOM 649 O O . LEU A 1 90 ? -13.200 -10.536 13.249 1.00 92.25 90 LEU A O 1
ATOM 653 N N . ALA A 1 91 ? -15.190 -9.632 13.788 1.00 91.62 91 ALA A N 1
ATOM 654 C CA . ALA A 1 91 ? -15.872 -10.020 12.554 1.00 91.62 91 ALA A CA 1
ATOM 655 C C . ALA A 1 91 ? -15.199 -9.440 11.293 1.00 91.62 91 ALA A C 1
ATOM 657 O O . ALA A 1 91 ? -15.101 -10.117 10.270 1.00 91.62 91 ALA A O 1
ATOM 658 N N . LEU A 1 92 ? -14.682 -8.205 11.358 1.00 90.94 92 LEU A N 1
ATOM 659 C CA . LEU A 1 92 ? -13.913 -7.603 10.260 1.00 90.94 92 LEU A CA 1
ATOM 660 C C . LEU A 1 92 ? -12.596 -8.343 9.984 1.00 90.94 92 LEU A C 1
ATOM 662 O O . LEU A 1 92 ? -12.119 -8.339 8.849 1.00 90.94 92 LEU A O 1
ATOM 666 N N . LEU A 1 93 ? -11.994 -8.945 11.010 1.00 90.31 93 LEU A N 1
ATOM 667 C CA . LEU A 1 93 ? -10.698 -9.614 10.926 1.00 90.31 93 LEU A CA 1
ATOM 668 C C . LEU A 1 93 ? -10.796 -11.121 10.637 1.00 90.31 93 LEU A C 1
ATOM 670 O O . LEU A 1 93 ? -9.805 -11.704 10.210 1.00 90.31 93 LEU A O 1
ATOM 674 N N . GLU A 1 94 ? -11.961 -11.748 10.817 1.00 88.25 94 GLU A N 1
ATOM 675 C CA . GLU A 1 94 ? -12.189 -13.179 10.533 1.00 88.25 94 GLU A CA 1
ATOM 676 C C . GLU A 1 94 ? -12.081 -13.544 9.040 1.00 88.25 94 GLU A C 1
ATOM 678 O O . GLU A 1 94 ? -11.919 -14.713 8.691 1.00 88.25 94 GLU A O 1
ATOM 683 N N . GLY A 1 95 ? -12.153 -12.566 8.132 1.00 78.56 95 GLY A N 1
ATOM 684 C CA . GLY A 1 95 ? -12.061 -12.825 6.697 1.00 78.56 95 GLY A CA 1
ATOM 685 C C . GLY A 1 95 ? -10.672 -13.342 6.269 1.00 78.56 95 GLY A C 1
ATOM 686 O O . GLY A 1 95 ? -9.661 -12.740 6.639 1.00 78.56 95 GLY A O 1
ATOM 687 N N . PRO A 1 96 ? -10.581 -14.357 5.380 1.00 68.31 96 PRO A N 1
ATOM 688 C CA . PRO A 1 96 ? -9.310 -14.993 4.993 1.00 68.31 96 PRO A CA 1
ATOM 689 C C . PRO A 1 96 ? -8.317 -14.045 4.302 1.00 68.31 96 PRO A C 1
ATOM 691 O O . PRO A 1 96 ? -7.120 -14.302 4.283 1.00 68.31 96 PRO A O 1
ATOM 694 N N . LYS A 1 97 ? -8.804 -12.937 3.730 1.00 79.81 97 LYS A N 1
ATOM 695 C CA . LYS A 1 97 ? -7.983 -11.871 3.125 1.00 79.81 97 LYS A CA 1
ATOM 696 C C . LYS A 1 97 ? -8.046 -10.550 3.903 1.00 79.81 97 LYS A C 1
ATOM 698 O O . LYS 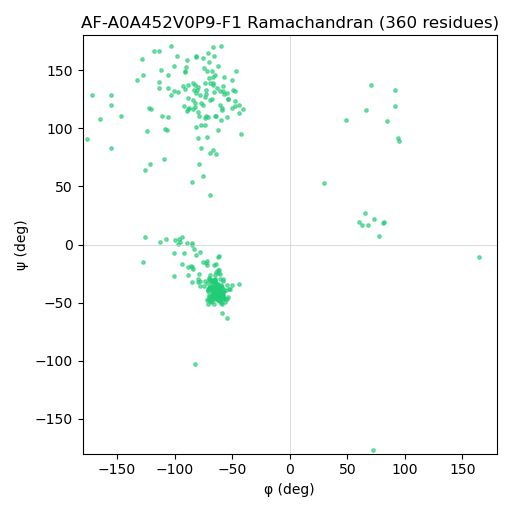A 1 97 ? -7.477 -9.559 3.457 1.00 79.81 97 LYS A O 1
ATOM 703 N N . ALA A 1 98 ? -8.764 -10.514 5.025 1.00 84.56 98 ALA A N 1
ATOM 704 C CA . ALA A 1 98 ? -9.044 -9.295 5.782 1.00 84.56 98 ALA A CA 1
ATOM 705 C C . ALA A 1 98 ? -8.138 -9.135 7.011 1.00 84.56 98 ALA A C 1
ATOM 707 O O . ALA A 1 98 ? -7.844 -8.003 7.394 1.00 84.56 98 ALA A O 1
ATOM 708 N N . LEU A 1 99 ? -7.649 -10.247 7.574 1.00 87.31 99 LEU A N 1
ATOM 709 C CA . LEU A 1 99 ? -6.814 -10.266 8.775 1.00 87.31 99 LEU A CA 1
ATOM 710 C C . LEU A 1 99 ? -5.569 -9.373 8.633 1.00 87.31 99 LEU A C 1
ATOM 712 O O . LEU A 1 99 ? -5.453 -8.360 9.318 1.00 87.31 99 LEU A O 1
ATOM 716 N N . THR A 1 100 ? -4.669 -9.682 7.698 1.00 86.56 100 THR A N 1
ATOM 717 C CA . THR A 1 100 ? -3.407 -8.947 7.499 1.00 86.56 100 THR A CA 1
ATOM 718 C C . THR A 1 100 ? -3.598 -7.451 7.191 1.00 86.56 100 THR A C 1
ATOM 720 O O . THR A 1 100 ? -2.995 -6.618 7.877 1.00 86.56 100 THR A O 1
ATOM 723 N N . PRO A 1 101 ? -4.440 -7.037 6.217 1.00 87.19 101 PRO A N 1
ATOM 724 C CA . PRO A 1 101 ? -4.672 -5.613 5.957 1.00 87.19 101 PRO A CA 1
ATOM 725 C C . PRO A 1 101 ? -5.453 -4.914 7.083 1.00 87.19 101 PRO A C 1
ATOM 727 O O . PRO A 1 101 ? -5.361 -3.697 7.242 1.00 87.19 101 PRO A O 1
ATOM 730 N N . GLY A 1 102 ? -6.266 -5.640 7.852 1.00 88.94 102 GLY A N 1
ATOM 731 C CA . GLY A 1 102 ? -6.963 -5.102 9.020 1.00 88.94 102 GLY A CA 1
ATOM 732 C C . GLY A 1 102 ? -6.013 -4.839 10.188 1.00 88.94 102 GLY A C 1
ATOM 733 O O . GLY A 1 102 ? -6.018 -3.740 10.745 1.00 88.94 102 GLY A O 1
ATOM 734 N N . LEU A 1 103 ? -5.152 -5.806 10.511 1.00 89.75 103 LEU A N 1
ATOM 735 C CA . LEU A 1 103 ? -4.165 -5.683 11.583 1.00 89.75 103 LEU A CA 1
ATOM 736 C C . LEU A 1 103 ? -3.090 -4.641 11.289 1.00 89.75 103 LEU A C 1
ATOM 738 O O . LEU A 1 103 ? -2.742 -3.876 12.179 1.00 89.75 103 LEU A O 1
ATOM 742 N N . SER A 1 104 ? -2.598 -4.556 10.056 1.00 89.38 104 SER A N 1
ATOM 743 C CA . SER A 1 104 ? -1.641 -3.507 9.669 1.00 89.38 104 SER A CA 1
ATOM 744 C C . SER A 1 104 ? -2.228 -2.108 9.876 1.00 89.38 104 SER A C 1
ATOM 746 O O . SER A 1 104 ? -1.594 -1.274 10.516 1.00 89.38 104 SER A O 1
ATOM 748 N N . ARG A 1 105 ? -3.479 -1.863 9.459 1.00 88.69 105 ARG A N 1
ATOM 749 C CA . ARG A 1 105 ? -4.188 -0.595 9.737 1.00 88.69 105 ARG A CA 1
ATOM 750 C C . ARG A 1 105 ? -4.398 -0.336 11.230 1.00 88.69 105 ARG A C 1
ATOM 752 O O . ARG A 1 105 ? -4.426 0.817 11.658 1.00 88.69 105 ARG A O 1
ATOM 759 N N . LEU A 1 106 ? -4.606 -1.384 12.025 1.00 91.50 106 LEU A N 1
ATOM 760 C CA . LEU A 1 106 ? -4.741 -1.271 13.476 1.00 91.50 106 LEU A CA 1
ATOM 761 C C . LEU A 1 106 ? -3.403 -0.893 14.126 1.00 91.50 106 LEU A C 1
ATOM 763 O O . LEU A 1 106 ? -3.354 0.078 14.874 1.00 91.50 106 LEU A O 1
ATOM 767 N N . LEU A 1 107 ? -2.322 -1.591 13.774 1.00 90.00 107 LEU A N 1
ATOM 768 C CA . LEU A 1 107 ? -0.968 -1.309 14.251 1.00 90.00 107 LEU A CA 1
ATOM 769 C C . LEU A 1 107 ? -0.495 0.088 13.848 1.00 90.00 107 LEU A C 1
ATOM 771 O O . LEU A 1 107 ? 0.088 0.775 14.674 1.00 90.00 107 LEU A O 1
ATOM 775 N N . GLN A 1 108 ? -0.807 0.551 12.634 1.00 88.69 108 GLN A N 1
ATOM 776 C CA . GLN A 1 108 ? -0.511 1.924 12.206 1.00 88.69 108 GLN A CA 1
ATOM 777 C C . GLN A 1 108 ? -1.183 2.968 13.099 1.00 88.69 108 GLN A C 1
ATOM 779 O O . GLN A 1 108 ? -0.553 3.952 13.480 1.00 88.69 108 GLN A O 1
ATOM 784 N N . ARG A 1 109 ? -2.456 2.755 13.459 1.00 88.56 109 ARG A N 1
ATOM 785 C CA . ARG A 1 109 ? -3.172 3.655 14.373 1.00 88.56 109 ARG A CA 1
ATOM 786 C C . ARG A 1 109 ? -2.572 3.622 15.774 1.00 88.56 109 ARG A C 1
ATOM 788 O O . ARG A 1 109 ? -2.363 4.679 16.348 1.00 88.56 109 ARG A O 1
ATOM 795 N N . ILE A 1 110 ? -2.235 2.440 16.288 1.00 88.50 110 ILE A N 1
ATOM 796 C CA . ILE A 1 110 ? -1.578 2.291 17.597 1.00 88.50 110 ILE A CA 1
ATOM 797 C C . ILE A 1 110 ? -0.202 2.977 17.597 1.00 88.50 110 ILE A C 1
ATOM 799 O O . ILE A 1 110 ? 0.124 3.708 18.528 1.00 88.50 110 ILE A O 1
ATOM 803 N N . GLN A 1 111 ? 0.587 2.799 16.536 1.00 86.88 111 GLN A N 1
ATOM 804 C CA . GLN A 1 111 ? 1.887 3.450 16.374 1.00 86.88 111 GLN A CA 1
ATOM 805 C C . GLN A 1 111 ? 1.753 4.977 16.319 1.00 86.88 111 GLN A C 1
ATOM 807 O O . GLN A 1 111 ? 2.577 5.670 16.901 1.00 86.88 111 GLN A O 1
ATOM 812 N N . ALA A 1 112 ? 0.706 5.508 15.677 1.00 83.56 112 ALA A N 1
ATOM 813 C CA . ALA A 1 112 ? 0.448 6.949 15.637 1.00 83.56 112 ALA A CA 1
ATOM 814 C C . ALA A 1 112 ? 0.134 7.548 17.021 1.00 83.56 112 ALA A C 1
ATOM 816 O O . ALA A 1 112 ? 0.395 8.728 17.240 1.00 83.56 112 ALA A O 1
ATOM 817 N N . GLN A 1 113 ? -0.399 6.746 17.950 1.00 79.62 113 GLN A N 1
ATOM 818 C CA . GLN A 1 113 ? -0.652 7.157 19.337 1.00 79.62 113 GLN A CA 1
ATOM 819 C C . GLN A 1 113 ? 0.589 7.020 20.236 1.00 79.62 113 GLN A C 1
ATOM 821 O O . GLN A 1 113 ? 0.674 7.657 21.285 1.00 79.62 113 GLN A O 1
ATOM 826 N N . ALA A 1 114 ? 1.561 6.189 19.852 1.00 73.06 114 ALA A N 1
ATOM 827 C CA . ALA A 1 114 ? 2.773 5.958 20.626 1.00 73.06 114 ALA A CA 1
ATOM 828 C C . ALA A 1 114 ? 3.873 6.965 20.242 1.00 73.06 114 ALA A C 1
ATOM 830 O O . ALA A 1 114 ? 4.402 6.942 19.132 1.00 73.06 114 ALA A O 1
ATOM 831 N N . ALA A 1 115 ? 4.272 7.831 21.179 1.00 56.88 115 ALA A N 1
ATOM 832 C CA . ALA A 1 115 ? 5.450 8.684 21.012 1.00 56.88 115 ALA A CA 1
ATOM 833 C C . ALA A 1 115 ? 6.714 7.801 20.937 1.00 56.88 115 ALA A C 1
ATOM 835 O O . ALA A 1 115 ? 7.081 7.136 21.906 1.00 56.88 115 ALA A O 1
ATOM 836 N N . GLY A 1 116 ? 7.329 7.736 19.754 1.00 56.00 116 GLY A N 1
ATOM 837 C CA . GLY A 1 116 ? 8.361 6.754 19.418 1.00 56.00 116 GLY A CA 1
ATOM 838 C C . GLY A 1 116 ? 9.665 6.869 20.217 1.00 56.00 116 GLY A C 1
ATOM 839 O O . GLY A 1 116 ? 10.141 7.961 20.522 1.00 56.00 116 GLY A O 1
ATOM 840 N N . GLY A 1 117 ? 10.276 5.710 20.480 1.00 52.75 117 GLY A N 1
ATOM 841 C CA . GLY A 1 117 ? 11.656 5.558 20.944 1.00 52.75 117 GLY A CA 1
ATOM 842 C C . GLY A 1 117 ? 12.434 4.558 20.065 1.00 52.75 117 GLY A C 1
ATOM 843 O O . GLY A 1 117 ? 11.814 3.753 19.369 1.00 52.75 117 GLY A O 1
ATOM 844 N N . PRO A 1 118 ? 13.780 4.589 20.071 1.00 51.41 118 PRO A N 1
ATOM 845 C CA . PRO A 1 118 ? 14.643 3.830 19.156 1.00 51.41 118 PRO A CA 1
ATOM 846 C C . PRO A 1 118 ? 14.923 2.389 19.635 1.00 51.41 118 PRO A C 1
ATOM 848 O O . PRO A 1 118 ? 16.079 1.993 19.781 1.00 51.41 118 PRO A O 1
ATOM 851 N N . ALA A 1 119 ? 13.883 1.606 19.924 1.00 58.91 119 ALA A N 1
ATOM 852 C CA . ALA A 1 119 ? 14.026 0.185 20.261 1.00 58.91 119 ALA A CA 1
ATOM 853 C C . ALA A 1 119 ? 13.749 -0.715 19.040 1.00 58.91 119 ALA A C 1
ATOM 855 O O . ALA A 1 119 ? 13.146 -0.280 18.061 1.00 58.91 119 ALA A O 1
ATOM 856 N N . ALA A 1 120 ? 14.196 -1.975 19.093 1.00 72.75 120 ALA A N 1
ATOM 857 C CA . ALA A 1 120 ? 13.826 -2.989 18.107 1.00 72.75 120 ALA A CA 1
ATOM 858 C C . ALA A 1 120 ? 12.312 -3.250 18.200 1.00 72.75 120 ALA A C 1
ATOM 860 O O . ALA A 1 120 ? 11.836 -3.761 19.213 1.00 72.75 120 ALA A O 1
ATOM 861 N N . CYS A 1 121 ? 11.562 -2.835 17.180 1.00 85.12 121 CYS A N 1
ATOM 862 C CA . CYS A 1 121 ? 10.105 -2.934 17.163 1.00 85.12 121 CYS A CA 1
ATOM 863 C C . CYS A 1 121 ? 9.619 -4.240 16.540 1.00 85.12 121 CYS A C 1
ATOM 865 O O . CYS A 1 121 ? 10.243 -4.767 15.623 1.00 85.12 121 CYS A O 1
ATOM 867 N N . VAL A 1 122 ? 8.466 -4.703 17.013 1.00 88.81 122 VAL A N 1
ATOM 868 C CA . VAL A 1 122 ? 7.758 -5.887 16.524 1.00 88.81 122 VAL A CA 1
ATOM 869 C C . VAL A 1 122 ? 6.930 -5.510 15.299 1.00 88.81 122 VAL A C 1
ATOM 871 O O . VAL A 1 122 ? 6.224 -4.496 15.309 1.00 88.81 122 VAL A O 1
ATOM 874 N N . ASP A 1 123 ? 7.005 -6.310 14.241 1.00 88.62 123 ASP A N 1
ATOM 875 C CA . ASP A 1 123 ? 6.194 -6.132 13.040 1.00 88.62 123 ASP A CA 1
ATOM 876 C C . ASP A 1 123 ? 5.031 -7.140 12.965 1.00 88.62 123 ASP A C 1
ATOM 878 O O . ASP A 1 123 ? 4.887 -8.053 13.781 1.00 88.62 123 ASP A O 1
ATOM 882 N N . LEU A 1 124 ? 4.126 -6.924 12.007 1.00 88.44 124 LEU A N 1
ATOM 883 C CA . LEU A 1 124 ? 2.962 -7.792 11.826 1.00 88.44 124 LEU A CA 1
ATOM 884 C C . LEU A 1 124 ? 3.337 -9.242 11.451 1.00 88.44 124 LEU A C 1
ATOM 886 O O . LEU A 1 124 ? 2.714 -10.146 12.007 1.00 88.44 124 LEU A O 1
ATOM 890 N N . PRO A 1 125 ? 4.296 -9.502 10.537 1.00 88.06 125 PRO A N 1
ATOM 891 C CA . PRO A 1 125 ? 4.765 -10.859 10.262 1.00 88.06 125 PRO A CA 1
ATOM 892 C C . PRO A 1 125 ? 5.241 -11.600 11.514 1.00 88.06 125 PRO A C 1
ATOM 894 O O . PRO A 1 125 ? 4.780 -12.717 11.744 1.00 88.06 125 PRO A O 1
ATOM 897 N N . GLN A 1 126 ? 6.067 -10.964 12.352 1.00 88.50 126 GLN A N 1
ATOM 898 C CA . GLN A 1 126 ? 6.549 -11.563 13.596 1.00 88.50 126 GLN A CA 1
ATOM 899 C C . GLN A 1 126 ? 5.384 -11.906 14.539 1.00 88.50 126 GLN A C 1
ATOM 901 O O . GLN A 1 126 ? 5.327 -13.007 15.084 1.00 88.50 126 GLN A O 1
ATOM 906 N N . LEU A 1 127 ? 4.408 -11.002 14.679 1.00 87.50 127 LEU A N 1
ATOM 907 C CA . LEU A 1 127 ? 3.231 -11.234 15.520 1.00 87.50 127 LEU A CA 1
ATOM 908 C C . LEU A 1 127 ? 2.381 -12.424 15.035 1.00 87.50 127 LEU A C 1
ATOM 910 O O . LEU A 1 127 ? 1.834 -13.172 15.845 1.00 87.50 127 LEU A O 1
ATOM 914 N N . LEU A 1 128 ? 2.245 -12.599 13.717 1.00 88.06 128 LEU A N 1
ATOM 915 C CA . LEU A 1 128 ? 1.515 -13.732 13.146 1.00 88.06 128 LEU A CA 1
ATOM 916 C C . LEU A 1 128 ? 2.282 -15.044 13.361 1.00 88.06 128 LEU A C 1
ATOM 918 O O . LEU A 1 128 ? 1.678 -16.013 13.823 1.00 88.06 128 LEU A O 1
ATOM 922 N N . GLU A 1 129 ? 3.595 -15.059 13.124 1.00 86.00 129 GLU A N 1
ATOM 923 C CA . GLU A 1 129 ? 4.457 -16.238 13.305 1.00 86.00 129 GLU A CA 1
ATOM 924 C C . GLU A 1 129 ? 4.452 -16.747 14.760 1.00 86.00 129 GLU A C 1
ATOM 926 O O . GLU A 1 129 ? 4.312 -17.949 15.003 1.00 86.00 129 GLU A O 1
ATOM 931 N N . GLU A 1 130 ? 4.493 -15.838 15.741 1.00 85.50 130 GLU A N 1
ATOM 932 C CA . GLU A 1 130 ? 4.390 -16.173 17.171 1.00 85.50 130 GLU A CA 1
ATOM 933 C C . GLU A 1 130 ? 3.082 -16.921 17.500 1.00 85.50 130 GLU A C 1
ATOM 935 O O . GLU A 1 130 ? 3.074 -17.872 18.289 1.00 85.50 130 GLU A O 1
ATOM 940 N N . THR A 1 131 ? 1.967 -16.542 16.866 1.00 83.50 131 THR A N 1
ATOM 941 C CA . THR A 1 131 ? 0.671 -17.215 17.068 1.00 83.50 131 THR A CA 1
ATOM 942 C C . THR A 1 131 ? 0.516 -18.517 16.288 1.00 83.50 131 THR A C 1
ATOM 944 O O . THR A 1 131 ? -0.167 -19.437 16.753 1.00 83.50 131 THR A O 1
ATOM 947 N N . GLU A 1 132 ? 1.169 -18.627 15.131 1.00 81.44 132 GLU A N 1
ATOM 948 C CA . GLU A 1 132 ? 1.226 -19.867 14.357 1.00 81.44 132 GLU A CA 1
ATOM 949 C C . GLU A 1 132 ? 2.013 -20.942 15.115 1.00 81.44 132 GLU A C 1
ATOM 951 O O . GLU A 1 132 ? 1.522 -22.065 15.265 1.00 81.44 132 GLU A O 1
ATOM 956 N N . GLY A 1 133 ? 3.160 -20.581 15.702 1.00 73.06 133 GLY A N 1
ATOM 957 C CA . GLY A 1 133 ? 3.942 -21.467 16.573 1.00 73.06 133 GLY A CA 1
ATOM 958 C C . GLY A 1 133 ? 3.183 -21.931 17.825 1.00 73.06 133 GLY A C 1
ATOM 959 O O . GLY A 1 133 ? 3.440 -23.021 18.339 1.00 73.06 133 GLY A O 1
ATOM 960 N N . ALA A 1 134 ? 2.198 -21.151 18.281 1.00 72.38 134 ALA A N 1
ATOM 961 C CA . ALA A 1 134 ? 1.312 -21.488 19.396 1.00 72.38 134 ALA A CA 1
ATOM 962 C C . ALA A 1 134 ? 0.092 -22.352 18.999 1.00 72.38 134 ALA A C 1
ATOM 964 O O . ALA A 1 134 ? -0.733 -22.681 19.857 1.00 72.38 134 ALA A O 1
ATOM 965 N N . GLY A 1 135 ? -0.037 -22.738 17.723 1.00 68.12 135 GLY A N 1
ATOM 966 C CA . GLY A 1 135 ? -1.088 -23.639 17.238 1.00 68.12 135 GLY A CA 1
ATOM 967 C C . GLY A 1 135 ? -2.442 -22.976 16.959 1.00 68.12 135 GLY A C 1
ATOM 968 O O . GLY A 1 135 ? -3.452 -23.679 16.896 1.00 68.12 135 GLY A O 1
ATOM 969 N N . ALA A 1 136 ? -2.489 -21.649 16.787 1.00 65.38 136 ALA A N 1
ATOM 970 C CA . ALA A 1 136 ? -3.716 -20.908 16.477 1.00 65.38 136 ALA A CA 1
ATOM 971 C C . ALA A 1 136 ? -3.577 -20.041 15.206 1.00 65.38 136 ALA A C 1
ATOM 973 O O . ALA A 1 136 ? -3.676 -18.812 15.286 1.00 65.38 136 ALA A O 1
ATOM 974 N N . PRO A 1 137 ? -3.370 -20.655 14.023 1.00 64.19 137 PRO A N 1
ATOM 975 C CA . PRO A 1 137 ? -3.145 -19.913 12.791 1.00 64.19 137 PRO A CA 1
ATOM 976 C C . PRO A 1 137 ? -4.369 -19.068 12.423 1.00 64.19 137 PRO A C 1
ATOM 978 O O . PRO A 1 137 ? -5.510 -19.533 12.460 1.00 64.19 137 PRO A O 1
ATOM 981 N N . SER A 1 138 ? -4.116 -17.816 12.046 1.00 68.44 138 SER A N 1
ATOM 982 C CA . SER A 1 138 ? -5.077 -16.958 11.337 1.00 68.44 138 SER A CA 1
ATOM 983 C C . SER A 1 138 ? -6.378 -16.608 12.081 1.00 68.44 138 SER A C 1
ATOM 985 O O . SER A 1 138 ? -7.326 -16.135 11.455 1.00 68.44 138 SER A O 1
ATOM 987 N N . SER A 1 139 ? -6.446 -16.793 13.403 1.00 84.44 139 SER A N 1
ATOM 988 C CA . SER A 1 139 ? -7.600 -16.360 14.202 1.00 84.44 139 SER A CA 1
ATOM 989 C C . SER A 1 139 ? -7.333 -14.994 14.852 1.00 84.44 139 SER A C 1
ATOM 991 O O . SER A 1 139 ? -6.286 -14.804 15.472 1.00 84.44 139 SER A O 1
ATOM 993 N N . PRO A 1 140 ? -8.248 -14.011 14.750 1.00 87.75 140 PRO A N 1
ATOM 994 C CA . PRO A 1 140 ? -7.963 -12.646 15.198 1.00 87.75 140 PRO A CA 1
ATOM 995 C C . PRO A 1 140 ? -7.797 -12.525 16.716 1.00 87.75 140 PRO A C 1
ATOM 997 O O . PRO A 1 140 ? -7.029 -11.693 17.184 1.00 87.75 140 PRO A O 1
ATOM 1000 N N . GLY A 1 141 ? -8.481 -13.367 17.496 1.00 89.31 141 GLY A N 1
ATOM 1001 C CA . GLY A 1 141 ? -8.425 -13.334 18.960 1.00 89.31 141 GLY A CA 1
ATOM 1002 C C . GLY A 1 141 ? -7.011 -13.536 19.526 1.00 89.31 141 GLY A C 1
ATOM 1003 O O . GLY A 1 141 ? -6.523 -12.647 20.222 1.00 89.31 141 GLY A O 1
ATOM 1004 N N . PRO A 1 142 ? -6.339 -14.665 19.236 1.00 89.25 142 PRO A N 1
ATOM 1005 C CA . PRO A 1 142 ? -4.959 -14.919 19.652 1.00 89.25 142 PRO A CA 1
ATOM 1006 C C . PRO A 1 142 ? -3.959 -13.865 19.175 1.00 89.25 142 PRO A C 1
ATOM 1008 O O . PRO A 1 142 ? -3.118 -13.448 19.963 1.00 89.25 142 PRO A O 1
ATOM 1011 N N . VAL A 1 143 ? -4.087 -13.370 17.940 1.00 91.12 143 VAL A N 1
ATOM 1012 C CA . VAL A 1 143 ? -3.189 -12.328 17.410 1.00 91.12 143 VAL A CA 1
ATOM 1013 C C . VAL A 1 143 ? -3.364 -11.009 18.165 1.00 91.12 143 VAL A C 1
ATOM 1015 O O . VAL A 1 143 ? -2.385 -10.376 18.552 1.00 91.12 143 VAL A O 1
ATOM 1018 N N . LEU A 1 144 ? -4.604 -10.610 18.458 1.00 92.50 144 LEU A N 1
ATOM 1019 C CA . LEU A 1 144 ? -4.872 -9.430 19.283 1.00 92.50 144 LEU A CA 1
ATOM 1020 C C . LEU A 1 144 ? -4.429 -9.629 20.741 1.00 92.50 144 LEU A C 1
ATOM 1022 O O . LEU A 1 144 ? -4.042 -8.668 21.400 1.00 92.50 144 LEU A O 1
ATOM 1026 N N . ALA A 1 145 ? -4.476 -10.855 21.265 1.00 90.81 145 ALA A N 1
ATOM 1027 C CA . ALA A 1 145 ? -3.946 -11.163 22.591 1.00 90.81 145 ALA A CA 1
ATOM 1028 C C . ALA A 1 145 ? -2.414 -11.055 22.633 1.00 90.81 145 ALA A C 1
ATOM 1030 O O . ALA A 1 145 ? -1.894 -10.427 23.552 1.00 90.81 145 ALA A O 1
ATOM 1031 N N . ALA A 1 146 ? -1.715 -11.580 21.624 1.00 90.62 146 ALA A N 1
ATOM 1032 C CA . ALA A 1 146 ? -0.268 -11.424 21.475 1.00 90.62 146 ALA A CA 1
ATOM 1033 C C . ALA A 1 146 ? 0.129 -9.945 21.333 1.00 90.62 146 ALA A C 1
ATOM 1035 O O . ALA A 1 146 ? 1.077 -9.489 21.967 1.00 90.62 146 ALA A O 1
ATOM 1036 N N . LEU A 1 147 ? -0.654 -9.156 20.585 1.00 91.88 147 LEU A N 1
ATOM 1037 C CA . LEU A 1 147 ? -0.446 -7.709 20.473 1.00 91.88 147 LEU A CA 1
ATOM 1038 C C . LEU A 1 147 ? -0.465 -7.049 21.854 1.00 91.88 147 LEU A C 1
ATOM 1040 O O . LEU A 1 147 ? 0.409 -6.248 22.175 1.00 91.88 147 LEU A O 1
ATOM 1044 N N . LEU A 1 148 ? -1.448 -7.387 22.690 1.00 90.88 148 LEU A N 1
ATOM 1045 C CA . LEU A 1 148 ? -1.544 -6.826 24.037 1.00 90.88 148 LEU A CA 1
ATOM 1046 C C . LEU A 1 148 ? -0.433 -7.299 24.966 1.00 90.88 148 LEU A C 1
ATOM 1048 O O . LEU A 1 148 ? -0.016 -6.526 25.825 1.00 90.88 148 LEU A O 1
ATOM 1052 N N . ASP A 1 149 ? 0.050 -8.527 24.798 1.00 90.81 149 ASP A N 1
ATOM 1053 C CA . ASP A 1 149 ? 1.197 -9.037 25.547 1.00 90.81 149 ASP A CA 1
ATOM 1054 C C . ASP A 1 149 ? 2.456 -8.197 25.263 1.00 90.81 149 ASP A C 1
ATOM 1056 O O . ASP A 1 149 ? 3.105 -7.713 26.198 1.00 90.81 149 ASP A O 1
ATOM 1060 N N . HIS A 1 150 ? 2.706 -7.878 23.987 1.00 89.25 150 HIS A N 1
ATOM 1061 C CA . HIS A 1 150 ? 3.776 -6.968 23.556 1.00 89.25 150 HIS A CA 1
ATOM 1062 C C . HIS A 1 150 ? 3.601 -5.543 24.088 1.00 89.25 150 HIS A C 1
ATOM 1064 O O . HIS A 1 150 ? 4.549 -4.973 24.632 1.00 89.25 150 HIS A O 1
ATOM 1070 N N . VAL A 1 151 ? 2.387 -4.981 24.016 1.00 88.38 151 VAL A N 1
ATOM 1071 C CA . VAL A 1 151 ? 2.082 -3.661 24.609 1.00 88.38 151 VAL A CA 1
ATOM 1072 C C . VAL A 1 151 ? 2.364 -3.671 26.114 1.00 88.38 151 VAL A C 1
ATOM 1074 O O . VAL A 1 151 ? 2.967 -2.737 26.641 1.00 88.38 151 VAL A O 1
ATOM 1077 N N . SER A 1 152 ? 1.958 -4.735 26.813 1.00 87.31 152 SER A N 1
ATOM 1078 C CA . SER A 1 152 ? 2.148 -4.875 28.263 1.00 87.31 152 SER A CA 1
ATOM 1079 C C . SER A 1 152 ? 3.622 -4.955 28.661 1.00 87.31 152 SER A C 1
ATOM 1081 O O . SER A 1 152 ? 4.007 -4.472 29.731 1.00 87.31 152 SER A O 1
ATOM 1083 N N . SER A 1 153 ? 4.438 -5.522 27.773 1.00 86.62 153 SER A N 1
ATOM 1084 C CA . SER A 1 153 ? 5.882 -5.683 27.931 1.00 86.62 153 SER A CA 1
ATOM 1085 C C . SER A 1 153 ? 6.668 -4.419 27.573 1.00 86.62 153 SER A C 1
ATOM 1087 O O . SER A 1 153 ? 7.860 -4.339 27.863 1.00 86.62 153 SER A O 1
ATOM 1089 N N . GLY A 1 154 ? 6.007 -3.409 26.998 1.00 83.00 154 GLY A N 1
ATOM 1090 C CA . GLY A 1 154 ? 6.636 -2.165 26.557 1.00 83.00 154 GLY A CA 1
ATOM 1091 C C . GLY A 1 154 ? 7.332 -2.268 25.197 1.00 83.00 154 GLY A C 1
ATOM 1092 O O . GLY A 1 154 ? 8.172 -1.422 24.891 1.00 83.00 154 GLY A O 1
ATOM 1093 N N . SER A 1 155 ? 7.009 -3.283 24.390 1.00 85.25 155 SER A N 1
ATOM 1094 C CA . SER A 1 155 ? 7.499 -3.405 23.014 1.00 85.25 155 SER A CA 1
ATOM 1095 C C . SER A 1 155 ? 6.928 -2.284 22.138 1.00 85.25 155 SER A C 1
ATOM 1097 O O . SER A 1 155 ? 5.770 -1.889 22.287 1.00 85.25 155 SER A O 1
ATOM 1099 N N . CYS A 1 156 ? 7.724 -1.783 21.191 1.00 85.94 156 CYS A N 1
ATOM 1100 C CA . CYS A 1 156 ? 7.230 -0.899 20.135 1.00 85.94 156 CYS A CA 1
ATOM 1101 C C . CYS A 1 156 ? 6.759 -1.705 18.920 1.00 85.94 156 CYS A C 1
ATOM 1103 O O . CYS A 1 156 ? 7.194 -2.837 18.716 1.00 85.94 156 CYS A O 1
ATOM 1105 N N . PHE A 1 157 ? 5.900 -1.103 18.093 1.00 85.69 157 PHE A N 1
ATOM 1106 C CA . PHE A 1 157 ? 5.413 -1.710 16.854 1.00 85.69 157 PHE A CA 1
ATOM 1107 C C . PHE A 1 157 ? 5.915 -0.956 15.627 1.00 85.69 157 PHE A C 1
ATOM 1109 O O . PHE A 1 157 ? 5.928 0.277 15.613 1.00 85.69 157 PHE A O 1
ATOM 1116 N N . SER A 1 158 ? 6.284 -1.704 14.590 1.00 85.94 158 SER A N 1
ATOM 1117 C CA . SER A 1 158 ? 6.605 -1.175 13.266 1.00 85.94 158 SER A CA 1
ATOM 1118 C C . SER A 1 158 ? 5.529 -1.611 12.280 1.00 85.94 158 SER A C 1
ATOM 1120 O O . SER A 1 158 ? 5.405 -2.794 11.957 1.00 85.94 158 SER A O 1
ATOM 1122 N N . ALA A 1 159 ? 4.717 -0.662 11.813 1.00 83.00 159 ALA A N 1
ATOM 1123 C CA . ALA A 1 159 ? 3.632 -0.955 10.891 1.00 83.00 159 ALA A CA 1
ATOM 1124 C C . ALA A 1 159 ? 3.973 -0.489 9.469 1.00 83.00 159 ALA A C 1
ATOM 1126 O O . ALA A 1 159 ? 3.990 0.706 9.167 1.00 83.00 159 ALA A O 1
ATOM 1127 N N . LEU A 1 160 ? 4.207 -1.445 8.568 1.00 81.69 160 LEU A N 1
ATOM 1128 C CA . LEU A 1 160 ? 4.378 -1.156 7.144 1.00 81.69 160 LEU A CA 1
ATOM 1129 C C . LEU A 1 160 ? 3.033 -0.811 6.474 1.00 81.69 160 LEU A C 1
ATOM 1131 O O . LEU A 1 160 ? 1.981 -1.289 6.913 1.00 81.69 160 LEU A O 1
ATOM 1135 N N . PRO A 1 161 ? 3.040 0.006 5.403 1.00 82.50 161 PRO A N 1
ATOM 1136 C CA . PRO A 1 161 ? 1.842 0.292 4.624 1.00 82.50 161 PRO A CA 1
ATOM 1137 C C . PRO A 1 161 ? 1.177 -0.960 4.053 1.00 82.50 161 PRO A C 1
ATOM 1139 O O . PRO A 1 161 ? 1.839 -1.903 3.623 1.00 82.50 161 PRO A O 1
ATOM 1142 N N . THR A 1 162 ? -0.155 -0.947 4.007 1.00 83.69 162 THR A N 1
ATOM 1143 C CA . THR A 1 162 ? -0.917 -2.008 3.334 1.00 83.69 162 THR A CA 1
ATOM 1144 C C . THR A 1 162 ? -0.739 -1.925 1.816 1.00 83.69 162 THR A C 1
ATOM 1146 O O . THR A 1 162 ? -0.499 -0.835 1.303 1.00 83.69 162 THR A O 1
ATOM 1149 N N . PRO A 1 163 ? -0.937 -3.014 1.053 1.00 85.69 163 PRO A N 1
ATOM 1150 C CA . PRO A 1 163 ? -0.880 -2.943 -0.409 1.00 85.69 163 PRO A CA 1
ATOM 1151 C C . PRO A 1 163 ? -1.812 -1.878 -1.018 1.00 85.69 163 PRO A C 1
ATOM 1153 O O . PRO A 1 163 ? -1.440 -1.211 -1.978 1.00 85.69 163 PRO A O 1
ATOM 1156 N N . GLN A 1 164 ? -2.989 -1.659 -0.414 1.00 86.25 164 GLN A N 1
ATOM 1157 C CA . GLN A 1 164 ? -3.953 -0.643 -0.859 1.00 86.25 164 GLN A CA 1
ATOM 1158 C C . GLN A 1 164 ? -3.433 0.787 -0.692 1.00 86.25 164 GLN A C 1
ATOM 1160 O O . GLN A 1 164 ? -3.728 1.643 -1.516 1.00 86.25 164 GLN A O 1
ATOM 1165 N N . TYR A 1 165 ? -2.576 1.036 0.305 1.00 88.69 165 TYR A N 1
ATOM 1166 C CA . TYR A 1 165 ? -1.994 2.360 0.532 1.00 88.69 165 TYR A CA 1
ATOM 1167 C C . TYR A 1 165 ? -1.276 2.904 -0.711 1.00 88.69 165 TYR A C 1
ATOM 1169 O O . TYR A 1 165 ? -1.376 4.096 -0.995 1.00 88.69 165 TYR A O 1
ATOM 1177 N N . PHE A 1 166 ? -0.568 2.046 -1.453 1.00 91.94 166 PHE A N 1
ATOM 1178 C CA . PHE A 1 166 ? 0.176 2.458 -2.645 1.00 91.94 166 PHE A CA 1
ATOM 1179 C C . PHE A 1 166 ? -0.750 2.852 -3.798 1.00 91.94 166 PHE A C 1
ATOM 1181 O O . PHE A 1 166 ? -0.450 3.797 -4.523 1.00 91.94 166 PHE A O 1
ATOM 1188 N N . VAL A 1 167 ? -1.889 2.171 -3.939 1.00 92.56 167 VAL A N 1
ATOM 1189 C CA . VAL A 1 167 ? -2.915 2.513 -4.932 1.00 92.56 167 VAL A CA 1
ATOM 1190 C C . VAL A 1 167 ? -3.618 3.806 -4.520 1.00 92.56 167 VAL A C 1
ATOM 1192 O O . VAL A 1 167 ? -3.622 4.773 -5.278 1.00 92.56 167 VAL A O 1
ATOM 1195 N N . ASP A 1 168 ? -4.098 3.878 -3.276 1.00 90.69 168 ASP A N 1
ATOM 1196 C CA . ASP A 1 168 ? -4.772 5.056 -2.718 1.00 90.69 168 ASP A CA 1
ATOM 1197 C C . ASP A 1 168 ? -3.889 6.309 -2.756 1.00 90.69 168 ASP A C 1
ATOM 1199 O O . ASP A 1 168 ? -4.383 7.433 -2.851 1.00 90.69 168 ASP A O 1
ATOM 1203 N N . PHE A 1 169 ? -2.569 6.152 -2.637 1.00 91.56 169 PHE A N 1
ATOM 1204 C CA . PHE A 1 169 ? -1.625 7.256 -2.774 1.00 91.56 169 PHE A CA 1
ATOM 1205 C C . PHE A 1 169 ? -1.668 7.865 -4.179 1.00 91.56 169 PHE A C 1
ATOM 1207 O O . PHE A 1 169 ? -1.773 9.085 -4.301 1.00 91.56 169 PHE A O 1
ATOM 1214 N N . VAL A 1 170 ? -1.646 7.037 -5.228 1.00 92.06 170 VAL A N 1
ATOM 1215 C CA . VAL A 1 170 ? -1.697 7.517 -6.617 1.00 92.06 170 VAL A CA 1
ATOM 1216 C C . VAL A 1 170 ? -3.006 8.257 -6.875 1.00 92.06 170 VAL A C 1
ATOM 1218 O O . VAL A 1 170 ? -2.979 9.384 -7.365 1.00 92.06 170 VAL A O 1
ATOM 1221 N N . PHE A 1 171 ? -4.138 7.680 -6.470 1.00 91.62 171 PHE A N 1
ATOM 1222 C CA . PHE A 1 171 ? -5.451 8.290 -6.689 1.00 91.62 171 PHE A CA 1
ATOM 1223 C C . PHE A 1 171 ? -5.631 9.581 -5.882 1.00 91.62 171 PHE A C 1
ATOM 1225 O O . PHE A 1 171 ? -6.119 10.566 -6.420 1.00 91.62 171 PHE A O 1
ATOM 1232 N N . ARG A 1 172 ? -5.150 9.656 -4.635 1.00 89.38 172 ARG A N 1
ATOM 1233 C CA . ARG A 1 172 ? -5.179 10.920 -3.872 1.00 89.38 172 ARG A CA 1
ATOM 1234 C C . ARG A 1 172 ? -4.297 12.012 -4.472 1.00 89.38 172 ARG A C 1
ATOM 1236 O O . ARG A 1 172 ? -4.594 13.188 -4.301 1.00 89.38 172 ARG A O 1
ATOM 1243 N N . GLN A 1 173 ? -3.193 11.637 -5.112 1.00 87.44 173 GLN A N 1
ATOM 1244 C CA . GLN A 1 173 ? -2.217 12.588 -5.638 1.00 87.44 173 GLN A CA 1
ATOM 1245 C C . GLN A 1 173 ? -2.536 13.057 -7.066 1.00 87.44 173 GLN A C 1
ATOM 1247 O O . GLN A 1 173 ? -2.097 14.147 -7.445 1.00 87.44 173 GLN A O 1
ATOM 1252 N N . HIS A 1 174 ? -3.243 12.235 -7.848 1.00 82.94 174 HIS A N 1
ATOM 1253 C CA . HIS A 1 174 ? -3.432 12.429 -9.289 1.00 82.94 174 HIS A CA 1
ATOM 1254 C C . HIS A 1 174 ? -4.882 12.398 -9.778 1.00 82.94 174 HIS A C 1
ATOM 1256 O O . HIS A 1 174 ? -5.105 12.839 -10.899 1.00 82.94 174 HIS A O 1
ATOM 1262 N N . SER A 1 175 ? -5.844 11.912 -8.989 1.00 77.12 175 SER A N 1
ATOM 1263 C CA . SER A 1 175 ? -7.264 11.981 -9.350 1.00 77.12 175 SER A CA 1
ATOM 1264 C C . SER A 1 175 ? -7.790 13.369 -8.989 1.00 77.12 175 SER A C 1
ATOM 1266 O O . SER A 1 175 ? -7.723 13.769 -7.824 1.00 77.12 175 SER A O 1
ATOM 1268 N N . GLY A 1 176 ? -8.254 14.127 -9.982 1.00 75.69 176 GLY A N 1
ATOM 1269 C CA . GLY A 1 176 ? -8.858 15.440 -9.783 1.00 75.69 176 GLY A CA 1
ATOM 1270 C C . GLY A 1 176 ? -10.330 15.350 -9.376 1.00 75.69 176 GLY A C 1
ATOM 1271 O O . GLY A 1 176 ? -10.670 15.113 -8.220 1.00 75.69 176 GLY A O 1
ATOM 1272 N N . GLU A 1 177 ? -11.214 15.600 -10.340 1.00 74.56 177 GLU A N 1
ATOM 1273 C CA . GLU A 1 177 ? -12.663 15.754 -10.128 1.00 74.56 177 GLU A CA 1
ATOM 1274 C C . GLU A 1 177 ? -13.431 14.420 -10.209 1.00 74.56 177 GLU A C 1
ATOM 1276 O O . GLU A 1 177 ? -14.540 14.289 -9.689 1.00 74.56 177 GLU A O 1
ATOM 1281 N N . THR A 1 178 ? -12.825 13.401 -10.823 1.00 79.44 178 THR A N 1
ATOM 1282 C CA . THR A 1 178 ? -13.375 12.049 -10.961 1.00 79.44 178 THR A CA 1
ATOM 1283 C C . THR A 1 178 ? -12.764 11.082 -9.943 1.00 79.44 178 THR A C 1
ATOM 1285 O O . THR A 1 178 ? -11.623 11.272 -9.525 1.00 79.44 178 THR A O 1
ATOM 1288 N N . PRO A 1 179 ? -13.478 10.005 -9.554 1.00 85.06 179 PRO A N 1
ATOM 1289 C CA . PRO A 1 179 ? -12.915 8.940 -8.715 1.00 85.06 179 PRO A CA 1
ATOM 1290 C C . PRO A 1 179 ? -11.906 8.049 -9.462 1.00 85.06 179 PRO A C 1
ATOM 1292 O O . PRO A 1 179 ? -11.186 7.279 -8.832 1.00 85.06 179 PRO A O 1
ATOM 1295 N N . ASN A 1 180 ? -11.875 8.144 -10.794 1.00 92.69 180 ASN A N 1
ATOM 1296 C CA . ASN A 1 180 ? -10.996 7.389 -11.677 1.00 92.69 180 ASN A CA 1
ATOM 1297 C C . ASN A 1 180 ? -9.977 8.324 -12.330 1.00 92.69 180 ASN A C 1
ATOM 1299 O O . ASN A 1 180 ? -10.308 9.476 -12.617 1.00 92.69 180 ASN A O 1
ATOM 1303 N N . ILE A 1 181 ? -8.793 7.794 -12.637 1.00 91.56 181 ILE A N 1
ATOM 1304 C CA . ILE A 1 181 ? -7.744 8.524 -13.358 1.00 91.56 181 ILE A CA 1
ATOM 1305 C C . ILE A 1 181 ? -8.139 8.608 -14.836 1.00 91.56 181 ILE A C 1
ATOM 1307 O O . ILE A 1 181 ? -8.317 7.588 -15.506 1.00 91.56 181 ILE A O 1
ATOM 1311 N N . THR A 1 182 ? -8.291 9.819 -15.352 1.00 93.38 182 THR A N 1
ATOM 1312 C CA . THR A 1 182 ? -8.613 10.079 -16.762 1.00 93.38 182 THR A CA 1
ATOM 1313 C C . THR A 1 182 ? -7.428 9.774 -17.682 1.00 93.38 182 THR A C 1
ATOM 1315 O O . THR A 1 182 ? -6.284 9.683 -17.234 1.00 93.38 182 THR A O 1
ATOM 1318 N N . LEU A 1 183 ? -7.673 9.666 -18.994 1.00 91.94 183 LEU A N 1
ATOM 1319 C CA . LEU A 1 183 ? -6.600 9.499 -19.983 1.00 91.94 183 LEU A CA 1
ATOM 1320 C C . LEU A 1 183 ? -5.527 10.595 -19.849 1.00 91.94 183 LEU A C 1
ATOM 1322 O O . LEU A 1 183 ? -4.341 10.289 -19.805 1.00 91.94 183 LEU A O 1
ATOM 1326 N N . ALA A 1 184 ? -5.939 11.857 -19.710 1.00 90.50 184 ALA A N 1
ATOM 1327 C CA . ALA A 1 184 ? -5.019 12.987 -19.581 1.00 90.50 184 ALA A CA 1
ATOM 1328 C C . ALA A 1 184 ? -4.187 12.933 -18.284 1.00 90.50 184 ALA A C 1
ATOM 1330 O O . ALA A 1 184 ? -2.996 13.249 -18.286 1.00 90.50 184 ALA A O 1
ATOM 1331 N N . GLU A 1 185 ? -4.787 12.510 -17.168 1.00 91.94 185 GLU A N 1
ATOM 1332 C CA . GLU A 1 185 ? -4.064 12.321 -15.904 1.00 91.94 185 GLU A CA 1
ATOM 1333 C C . GLU A 1 185 ? -3.084 11.142 -15.989 1.00 91.94 185 GLU A C 1
ATOM 1335 O O . GLU A 1 185 ? -1.962 11.240 -15.481 1.00 91.94 185 GLU A O 1
ATOM 1340 N N . LEU A 1 186 ? -3.463 10.058 -16.678 1.00 92.94 186 LEU A N 1
ATOM 1341 C CA . LEU A 1 186 ? -2.578 8.926 -16.950 1.00 92.94 186 LEU A CA 1
ATOM 1342 C C . LEU A 1 186 ? -1.395 9.347 -17.831 1.00 92.94 186 LEU A C 1
ATOM 1344 O O . LEU A 1 186 ? -0.257 9.016 -17.504 1.00 92.94 186 LEU A O 1
ATOM 1348 N N . GLU A 1 187 ? -1.626 10.125 -18.892 1.00 91.06 187 GLU A N 1
ATOM 1349 C CA . GLU A 1 187 ? -0.562 10.693 -19.732 1.00 91.06 187 GLU A CA 1
ATOM 1350 C C . GLU A 1 187 ? 0.406 11.549 -18.913 1.00 91.06 187 GLU A C 1
ATOM 1352 O O . GLU A 1 187 ? 1.624 11.384 -19.014 1.00 91.06 187 GLU A O 1
ATOM 1357 N N . ALA A 1 188 ? -0.115 12.427 -18.053 1.00 90.69 188 ALA A N 1
ATOM 1358 C CA . ALA A 1 188 ? 0.708 13.260 -17.182 1.00 90.69 188 ALA A CA 1
ATOM 1359 C C . ALA A 1 188 ? 1.544 12.420 -16.198 1.00 90.69 188 ALA A C 1
ATOM 1361 O O . ALA A 1 188 ? 2.706 12.745 -15.928 1.00 90.69 188 ALA A O 1
ATOM 1362 N N . LEU A 1 189 ? 0.982 11.329 -15.673 1.00 92.00 189 LEU A N 1
ATOM 1363 C CA . LEU A 1 189 ? 1.686 10.402 -14.788 1.00 92.00 189 LEU A CA 1
ATOM 1364 C C . LEU A 1 189 ? 2.784 9.645 -15.550 1.00 92.00 189 LEU A C 1
ATOM 1366 O O . LEU A 1 189 ? 3.934 9.614 -15.106 1.00 92.00 189 LEU A O 1
ATOM 1370 N N . MET A 1 190 ? 2.471 9.113 -16.731 1.00 90.81 190 MET A N 1
ATOM 1371 C CA . MET A 1 190 ? 3.433 8.436 -17.604 1.00 90.81 190 MET A CA 1
ATOM 1372 C C . MET A 1 190 ? 4.600 9.357 -17.980 1.00 90.81 190 MET A C 1
ATOM 1374 O O . MET A 1 190 ? 5.761 8.965 -17.854 1.00 90.81 190 MET A O 1
ATOM 1378 N N . GLN A 1 191 ? 4.324 10.622 -18.306 1.00 88.19 191 GLN A N 1
ATOM 1379 C CA . GLN A 1 191 ? 5.363 11.619 -18.579 1.00 88.19 191 GLN A CA 1
ATOM 1380 C C . GLN A 1 191 ? 6.293 11.857 -17.380 1.00 88.19 191 GLN A C 1
ATOM 1382 O O . GLN A 1 191 ? 7.505 11.992 -17.574 1.00 88.19 191 GLN A O 1
ATOM 1387 N N . ARG A 1 192 ? 5.762 11.876 -16.147 1.00 88.62 192 ARG A N 1
ATOM 1388 C CA . ARG A 1 192 ? 6.573 11.986 -14.916 1.00 88.62 192 ARG A CA 1
ATOM 1389 C C . ARG A 1 192 ? 7.450 10.758 -14.681 1.00 88.62 192 ARG A C 1
ATOM 1391 O O . ARG A 1 192 ? 8.563 10.905 -14.186 1.00 88.62 192 ARG A O 1
ATOM 1398 N N . LEU A 1 193 ? 6.968 9.575 -15.056 1.00 88.19 193 LEU A N 1
ATOM 1399 C CA . LEU A 1 193 ? 7.726 8.321 -15.001 1.00 88.19 193 LEU A CA 1
ATOM 1400 C C . LEU A 1 193 ? 8.724 8.167 -16.164 1.00 88.19 193 LEU A C 1
ATOM 1402 O O . LEU A 1 193 ? 9.518 7.228 -16.172 1.00 88.19 193 LEU A O 1
ATOM 1406 N N . GLY A 1 194 ? 8.708 9.079 -17.143 1.00 84.94 194 GLY A N 1
ATOM 1407 C CA . GLY A 1 194 ? 9.545 8.989 -18.339 1.00 84.94 194 GLY A CA 1
ATOM 1408 C C . GLY A 1 194 ? 9.084 7.915 -19.331 1.00 84.94 194 GLY A C 1
ATOM 1409 O O . GLY A 1 194 ? 9.884 7.466 -20.151 1.00 84.94 194 GLY A O 1
ATOM 1410 N N . VAL A 1 195 ? 7.813 7.511 -19.266 1.00 85.75 195 VAL A N 1
ATOM 1411 C CA . VAL A 1 195 ? 7.173 6.542 -20.170 1.00 85.75 195 VAL A CA 1
ATOM 1412 C C . VAL A 1 195 ? 6.085 7.218 -21.017 1.00 85.75 195 VAL A C 1
ATOM 1414 O O . VAL A 1 195 ? 5.713 8.363 -20.766 1.00 85.75 195 VAL A O 1
ATOM 1417 N N . GLY A 1 196 ? 5.603 6.558 -22.073 1.00 75.31 196 GLY A N 1
ATOM 1418 C CA . GLY A 1 196 ? 4.504 7.066 -22.907 1.00 75.31 196 GLY A CA 1
ATOM 1419 C C . GLY A 1 196 ? 4.839 8.167 -23.913 1.00 75.31 196 GLY A C 1
ATOM 1420 O O . GLY A 1 196 ? 3.927 8.712 -24.531 1.00 75.31 196 GLY A O 1
ATOM 1421 N N . ARG A 1 197 ? 6.118 8.515 -24.111 1.00 68.50 197 ARG A N 1
ATOM 1422 C CA . ARG A 1 197 ? 6.506 9.443 -25.183 1.00 68.50 197 ARG A CA 1
ATOM 1423 C C . ARG A 1 197 ? 6.546 8.715 -26.521 1.00 68.50 197 ARG A C 1
ATOM 1425 O O . ARG A 1 197 ? 7.454 7.927 -26.770 1.00 68.50 197 ARG A O 1
ATOM 1432 N N . VAL A 1 198 ? 5.603 9.040 -27.398 1.00 57.25 198 VAL A N 1
ATOM 1433 C CA . VAL A 1 198 ? 5.691 8.694 -28.818 1.00 57.25 198 VAL A CA 1
ATOM 1434 C C . VAL A 1 198 ? 6.786 9.569 -29.428 1.00 57.25 198 VAL A C 1
ATOM 1436 O O . VAL A 1 198 ? 6.640 10.787 -29.515 1.00 57.25 198 VAL A O 1
ATOM 1439 N N . ALA A 1 199 ? 7.918 8.970 -29.793 1.00 49.69 199 ALA A N 1
ATOM 1440 C CA . ALA A 1 199 ? 8.893 9.646 -30.637 1.00 49.69 199 ALA A CA 1
ATOM 1441 C C . ALA A 1 199 ? 8.266 9.832 -32.027 1.00 49.69 199 ALA A C 1
ATOM 1443 O O . ALA A 1 199 ? 7.805 8.859 -32.625 1.00 49.69 199 ALA A O 1
ATOM 1444 N N . GLU A 1 200 ? 8.229 11.066 -32.535 1.00 45.12 200 GLU A N 1
ATOM 1445 C CA . GLU A 1 200 ? 7.849 11.322 -33.925 1.00 45.12 200 GLU A CA 1
ATOM 1446 C C . GLU A 1 200 ? 8.725 10.478 -34.858 1.00 45.12 200 GLU A C 1
ATOM 1448 O O . GLU A 1 200 ? 9.957 10.488 -34.788 1.00 45.12 200 GLU A O 1
ATOM 1453 N N . MET A 1 201 ? 8.064 9.699 -35.710 1.00 40.53 201 MET A N 1
ATOM 1454 C CA . MET A 1 201 ? 8.690 8.680 -36.534 1.00 40.53 201 MET A CA 1
ATOM 1455 C C . MET A 1 201 ? 9.485 9.321 -37.676 1.00 40.53 201 MET A C 1
ATOM 1457 O O . MET A 1 201 ? 8.920 9.711 -38.692 1.00 40.53 201 MET A O 1
ATOM 1461 N N . HIS A 1 202 ? 10.809 9.362 -37.546 1.00 40.97 202 HIS A N 1
ATOM 1462 C CA . HIS A 1 202 ? 11.686 9.157 -38.696 1.00 40.97 202 HIS A CA 1
ATOM 1463 C C . HIS A 1 202 ? 12.296 7.773 -38.532 1.00 40.97 202 HIS A C 1
ATOM 1465 O O . HIS A 1 202 ? 13.200 7.552 -37.729 1.00 40.97 202 HIS A O 1
ATOM 1471 N N . SER A 1 203 ? 11.694 6.821 -39.240 1.00 44.81 203 SER A N 1
ATOM 1472 C CA . SER A 1 203 ? 12.135 5.438 -39.315 1.00 44.81 203 SER A CA 1
ATOM 1473 C C . SER A 1 203 ? 13.553 5.387 -39.871 1.00 44.81 203 SER A C 1
ATOM 1475 O O . SER A 1 203 ? 13.746 5.580 -41.072 1.00 44.81 203 SER A O 1
ATOM 1477 N N . ASP A 1 204 ? 14.525 5.087 -39.019 1.00 39.28 204 ASP A N 1
ATOM 1478 C CA . ASP A 1 204 ? 15.785 4.533 -39.483 1.00 39.28 204 ASP A CA 1
ATOM 1479 C C . ASP A 1 204 ? 16.171 3.326 -38.630 1.00 39.28 204 ASP A C 1
ATOM 1481 O O . ASP A 1 204 ? 15.861 3.221 -37.439 1.00 39.28 204 ASP A O 1
ATOM 1485 N N . HIS A 1 205 ? 16.719 2.337 -39.311 1.00 48.19 205 HIS A N 1
ATOM 1486 C CA . HIS A 1 205 ? 16.696 0.948 -38.903 1.00 48.19 205 HIS A CA 1
ATOM 1487 C C . HIS A 1 205 ? 17.631 0.644 -37.725 1.00 48.19 205 HIS A C 1
ATOM 1489 O O . HIS A 1 205 ? 18.838 0.837 -37.803 1.00 48.19 205 HIS A O 1
ATOM 1495 N N . GLY A 1 206 ? 17.075 -0.015 -36.704 1.00 49.22 206 GLY A N 1
ATOM 1496 C CA . GLY A 1 206 ? 17.771 -1.098 -36.012 1.00 49.22 206 GLY A CA 1
ATOM 1497 C C . GLY A 1 206 ? 18.536 -0.742 -34.743 1.00 49.22 206 GLY A C 1
ATOM 1498 O O . GLY A 1 206 ? 19.750 -0.629 -34.768 1.00 49.22 206 GLY A O 1
ATOM 1499 N N . HIS A 1 207 ? 17.843 -0.803 -33.606 1.00 46.53 207 HIS A N 1
ATOM 1500 C CA . HIS A 1 207 ? 18.337 -1.484 -32.406 1.00 46.53 207 HIS A CA 1
ATOM 1501 C C . HIS A 1 207 ? 17.121 -2.078 -31.683 1.00 46.53 207 HIS A C 1
ATOM 1503 O O . HIS A 1 207 ? 16.294 -1.330 -31.169 1.00 46.53 207 HIS A O 1
ATOM 1509 N N . LEU A 1 208 ? 16.980 -3.411 -31.670 1.00 48.19 208 LEU A N 1
ATOM 1510 C CA . LEU A 1 208 ? 15.976 -4.081 -30.838 1.00 48.19 208 LEU A CA 1
ATOM 1511 C C . LEU A 1 208 ? 16.291 -3.772 -29.367 1.00 48.19 208 LEU A C 1
ATOM 1513 O O . LEU A 1 208 ? 17.173 -4.384 -28.769 1.00 48.19 208 LEU A O 1
ATOM 1517 N N . ARG A 1 209 ? 15.589 -2.795 -28.791 1.00 52.41 209 ARG A N 1
ATOM 1518 C CA . ARG A 1 209 ? 15.304 -2.790 -27.356 1.00 52.41 209 ARG A CA 1
ATOM 1519 C C . ARG A 1 209 ? 14.121 -3.738 -27.158 1.00 52.41 209 ARG A C 1
ATOM 1521 O O . ARG A 1 209 ? 13.147 -3.629 -27.897 1.00 52.41 209 ARG A O 1
ATOM 1528 N N . ASP A 1 210 ? 14.192 -4.636 -26.179 1.00 51.16 210 ASP A N 1
ATOM 1529 C CA . ASP A 1 210 ? 13.119 -5.582 -25.807 1.00 51.16 210 ASP A CA 1
ATOM 1530 C C . ASP A 1 210 ? 11.896 -4.880 -25.160 1.00 51.16 210 ASP A C 1
ATOM 1532 O O . ASP A 1 210 ? 11.341 -5.330 -24.158 1.00 51.16 210 ASP A O 1
ATOM 1536 N N . GLY A 1 211 ? 11.457 -3.736 -25.690 1.00 58.00 211 GLY A N 1
ATOM 1537 C CA . GLY A 1 211 ? 10.333 -2.989 -25.137 1.00 58.00 211 GLY A CA 1
ATOM 1538 C C . GLY A 1 211 ? 9.638 -2.107 -26.165 1.00 58.00 211 GLY A C 1
ATOM 1539 O O . GLY A 1 211 ? 10.274 -1.304 -26.845 1.00 58.00 211 GLY A O 1
ATOM 1540 N N . VAL A 1 212 ? 8.314 -2.246 -26.245 1.00 71.19 212 VAL A N 1
ATOM 1541 C CA . VAL A 1 212 ? 7.433 -1.352 -27.004 1.00 71.19 212 VAL A CA 1
ATOM 1542 C C . VAL A 1 212 ? 7.115 -0.141 -26.125 1.00 71.19 212 VAL A C 1
ATOM 1544 O O . VAL A 1 212 ? 6.626 -0.299 -25.004 1.00 71.19 212 VAL A O 1
ATOM 1547 N N . CYS A 1 213 ? 7.398 1.072 -26.612 1.00 83.50 213 CYS A N 1
ATOM 1548 C CA . CYS A 1 213 ? 6.887 2.277 -25.966 1.00 83.50 213 CYS A CA 1
ATOM 1549 C C . CYS A 1 213 ? 5.430 2.471 -26.385 1.00 83.50 213 CYS A C 1
ATOM 1551 O O . CYS A 1 213 ? 5.152 2.691 -27.557 1.00 83.50 213 CYS A O 1
ATOM 1553 N N . LEU A 1 214 ? 4.532 2.358 -25.415 1.00 87.38 214 LEU A N 1
ATOM 1554 C CA . LEU A 1 214 ? 3.088 2.508 -25.553 1.00 87.38 214 LEU A CA 1
ATOM 1555 C C . LEU A 1 214 ? 2.689 3.851 -24.951 1.00 87.38 214 LEU A C 1
ATOM 1557 O O . LEU A 1 214 ? 3.129 4.166 -23.840 1.00 87.38 214 LEU A O 1
ATOM 1561 N N . SER A 1 215 ? 1.850 4.601 -25.653 1.00 90.12 215 SER A N 1
ATOM 1562 C CA . SER A 1 215 ? 1.146 5.773 -25.136 1.00 90.12 215 SER A CA 1
ATOM 1563 C C . SER A 1 215 ? 0.123 5.380 -24.059 1.00 90.12 215 SER A C 1
ATOM 1565 O O . SER A 1 215 ? -0.181 4.203 -23.858 1.00 90.12 215 SER A O 1
ATOM 1567 N N . ALA A 1 216 ? -0.449 6.365 -23.363 1.00 90.75 216 ALA A N 1
ATOM 1568 C CA . ALA A 1 216 ? -1.489 6.103 -22.367 1.00 90.75 216 ALA A CA 1
ATOM 1569 C C . ALA A 1 216 ? -2.730 5.428 -22.969 1.00 90.75 216 ALA A C 1
ATOM 1571 O O . ALA A 1 216 ? -3.261 4.493 -22.369 1.00 90.75 216 ALA A O 1
ATOM 1572 N N . SER A 1 217 ? -3.156 5.842 -24.168 1.00 90.06 217 SER A N 1
ATOM 1573 C CA . SER A 1 217 ? -4.288 5.223 -24.865 1.00 90.06 217 SER A CA 1
ATOM 1574 C C . SER A 1 217 ? -3.982 3.784 -25.280 1.00 90.06 217 SER A C 1
ATOM 1576 O O . SER A 1 217 ? -4.828 2.904 -25.125 1.00 90.06 217 SER A O 1
ATOM 1578 N N . GLU A 1 218 ? -2.754 3.502 -25.719 1.00 90.44 218 GLU A N 1
ATOM 1579 C CA . GLU A 1 218 ? -2.311 2.144 -26.051 1.00 90.44 218 GLU A CA 1
ATOM 1580 C C . GLU A 1 218 ? -2.236 1.247 -24.808 1.00 90.44 218 GLU A C 1
ATOM 1582 O O . GLU A 1 218 ? -2.686 0.102 -24.854 1.00 90.44 218 GLU A O 1
ATOM 1587 N N . VAL A 1 219 ? -1.742 1.763 -23.674 1.00 91.69 219 VAL A N 1
ATOM 1588 C CA . VAL A 1 219 ? -1.781 1.040 -22.392 1.00 91.69 219 VAL A CA 1
ATOM 1589 C C . VAL A 1 219 ? -3.228 0.738 -22.003 1.00 91.69 219 VAL A C 1
ATOM 1591 O O . VAL A 1 219 ? -3.546 -0.409 -21.701 1.00 91.69 219 VAL A O 1
ATOM 1594 N N . MET A 1 220 ? -4.133 1.718 -22.061 1.00 92.44 220 MET A N 1
ATOM 1595 C CA . MET A 1 220 ? -5.551 1.486 -21.761 1.00 92.44 220 MET A CA 1
ATOM 1596 C C . MET A 1 220 ? -6.176 0.442 -22.698 1.00 92.44 220 MET A C 1
ATOM 1598 O O . MET A 1 220 ? -6.898 -0.439 -22.228 1.00 92.44 220 MET A O 1
ATOM 1602 N N . ALA A 1 221 ? -5.838 0.467 -23.990 1.00 91.56 221 ALA A N 1
ATOM 1603 C CA . ALA A 1 221 ? -6.325 -0.498 -24.972 1.00 91.56 221 ALA A CA 1
ATOM 1604 C C . ALA A 1 221 ? -5.848 -1.934 -24.690 1.00 91.56 221 ALA A C 1
ATOM 1606 O O . ALA A 1 221 ? -6.653 -2.864 -24.779 1.00 91.56 221 ALA A O 1
ATOM 1607 N N . VAL A 1 222 ? -4.583 -2.130 -24.293 1.00 91.56 222 VAL A N 1
ATOM 1608 C CA . VAL A 1 222 ? -4.033 -3.457 -23.933 1.00 91.56 222 VAL A CA 1
ATOM 1609 C C . VAL A 1 222 ? -4.814 -4.100 -22.784 1.00 91.56 222 VAL A C 1
ATOM 1611 O O . VAL A 1 222 ? -5.042 -5.310 -22.793 1.00 91.56 222 VAL A O 1
ATOM 1614 N N . TYR A 1 223 ? -5.265 -3.294 -21.823 1.00 91.94 223 TYR A N 1
ATOM 1615 C CA . TYR A 1 223 ? -6.040 -3.754 -20.668 1.00 91.94 223 TYR A CA 1
ATOM 1616 C C . TYR A 1 223 ? -7.563 -3.677 -20.876 1.00 91.94 223 TYR A C 1
ATOM 1618 O O . TYR A 1 223 ? -8.321 -3.933 -19.941 1.00 91.94 223 TYR A O 1
ATOM 1626 N N . GLY A 1 224 ? -8.032 -3.351 -22.087 1.00 91.56 224 GLY A N 1
ATOM 1627 C CA . GLY A 1 224 ? -9.461 -3.270 -22.410 1.00 91.56 224 GLY A CA 1
ATOM 1628 C C . GLY A 1 224 ? -10.210 -2.162 -21.660 1.00 91.56 224 GLY A C 1
ATOM 1629 O O . GLY A 1 224 ? -11.408 -2.295 -21.405 1.00 91.56 224 GLY A O 1
ATOM 1630 N N . LEU A 1 225 ? -9.516 -1.088 -21.278 1.00 91.94 225 LEU A N 1
ATOM 1631 C CA . LEU A 1 225 ? -10.078 0.040 -20.539 1.00 91.94 225 LEU A CA 1
ATOM 1632 C C . LEU A 1 225 ? -10.644 1.089 -21.504 1.00 91.94 225 LEU A C 1
ATOM 1634 O O . LEU A 1 225 ? -10.025 1.432 -22.509 1.00 91.94 225 LEU A O 1
ATOM 1638 N N . SER A 1 226 ? -11.820 1.629 -21.179 1.00 89.69 226 SER A N 1
ATOM 1639 C CA . SER A 1 226 ? -12.415 2.747 -21.918 1.00 89.69 226 SER A CA 1
ATOM 1640 C C . SER A 1 226 ? -11.806 4.070 -21.456 1.00 89.69 226 SER A C 1
ATOM 1642 O O . SER A 1 226 ? -11.797 4.374 -20.263 1.00 89.69 226 SER A O 1
ATOM 1644 N N . GLU A 1 227 ? -11.369 4.894 -22.410 1.00 88.12 227 GLU A N 1
ATOM 1645 C CA . GLU A 1 227 ? -10.845 6.243 -22.149 1.00 88.12 227 GLU A CA 1
ATOM 1646 C C . GLU A 1 227 ? -11.856 7.143 -21.421 1.00 88.12 227 GLU A C 1
ATOM 1648 O O . GLU A 1 227 ? -11.465 8.013 -20.647 1.00 88.12 227 GLU A O 1
ATOM 1653 N N . GLN A 1 228 ? -13.159 6.914 -21.628 1.00 85.75 228 GLN A N 1
ATOM 1654 C CA . GLN A 1 228 ? -14.235 7.684 -20.997 1.00 85.75 228 GLN A CA 1
ATOM 1655 C C . GLN A 1 228 ? -14.498 7.245 -19.551 1.00 85.75 228 GLN A C 1
ATOM 1657 O O . GLN A 1 228 ? -14.883 8.065 -18.722 1.00 85.75 228 GLN A O 1
ATOM 1662 N N . ALA A 1 229 ? -14.311 5.957 -19.247 1.00 87.38 229 ALA A N 1
ATOM 1663 C CA . ALA A 1 229 ? -14.480 5.421 -17.896 1.00 87.38 229 ALA A CA 1
ATOM 1664 C C . ALA A 1 229 ? -13.269 5.716 -16.993 1.00 87.38 229 ALA A C 1
ATOM 1666 O O . ALA A 1 229 ? -13.417 5.786 -15.770 1.00 87.38 229 ALA A O 1
ATOM 1667 N N . GLY A 1 230 ? -12.090 5.903 -17.594 1.00 89.38 230 GLY A N 1
ATOM 1668 C CA . GLY A 1 230 ? -10.835 6.101 -16.880 1.00 89.38 230 GLY A CA 1
ATOM 1669 C C . GLY A 1 230 ? -10.321 4.823 -16.212 1.00 89.38 230 GLY A C 1
ATOM 1670 O O . GLY A 1 230 ? -10.889 3.738 -16.337 1.00 89.38 230 GLY A O 1
ATOM 1671 N N . VAL A 1 231 ? -9.213 4.960 -15.496 1.00 93.25 231 VAL A N 1
ATOM 1672 C CA . VAL A 1 231 ? -8.554 3.881 -14.762 1.00 93.25 231 VAL A CA 1
ATOM 1673 C C . VAL A 1 231 ? -9.079 3.853 -13.327 1.00 93.25 231 VAL A C 1
ATOM 1675 O O . VAL A 1 231 ? -8.911 4.813 -12.575 1.00 93.25 231 VAL A O 1
ATOM 1678 N N . THR A 1 232 ? -9.692 2.736 -12.938 1.00 94.12 232 THR A N 1
ATOM 1679 C CA . THR A 1 232 ? -10.099 2.435 -11.556 1.00 94.12 232 THR A CA 1
ATOM 1680 C C . THR A 1 232 ? -8.919 1.911 -10.722 1.00 94.12 232 THR A C 1
ATOM 1682 O O . THR A 1 232 ? -7.947 1.406 -11.301 1.00 94.12 232 THR A O 1
ATOM 1685 N N . PRO A 1 233 ? -8.990 1.940 -9.378 1.00 92.12 233 PRO A N 1
ATOM 1686 C CA . PRO A 1 233 ? -7.948 1.397 -8.497 1.00 92.12 233 PRO A CA 1
ATOM 1687 C C . PRO A 1 233 ? -7.542 -0.049 -8.823 1.00 92.12 233 PRO A C 1
ATOM 1689 O O . PRO A 1 233 ? -6.364 -0.402 -8.798 1.00 92.12 233 PRO A O 1
ATOM 1692 N N . GLU A 1 234 ? -8.503 -0.889 -9.194 1.00 91.94 234 GLU A N 1
ATOM 1693 C CA . GLU A 1 234 ? -8.286 -2.293 -9.543 1.00 91.94 234 GLU A CA 1
ATOM 1694 C C . GLU A 1 234 ? -7.540 -2.426 -10.872 1.00 91.94 234 GLU A C 1
ATOM 1696 O O . GLU A 1 234 ? -6.602 -3.217 -10.987 1.00 91.94 234 GLU A O 1
ATOM 1701 N N . SER A 1 235 ? -7.924 -1.628 -11.870 1.00 93.25 235 SER A N 1
ATOM 1702 C CA . SER A 1 235 ? -7.232 -1.598 -13.161 1.00 93.25 235 SER A CA 1
ATOM 1703 C C . SER A 1 235 ? -5.832 -0.982 -13.065 1.00 93.25 235 SER A C 1
ATOM 1705 O O . SER A 1 235 ? -4.921 -1.444 -13.752 1.00 93.25 235 SER A O 1
ATOM 1707 N N . TRP A 1 236 ? -5.607 -0.037 -12.143 1.00 94.88 236 TRP A N 1
ATOM 1708 C CA . TRP A 1 236 ? -4.276 0.499 -11.845 1.00 94.88 236 TRP A CA 1
ATOM 1709 C C . TRP A 1 236 ? -3.304 -0.595 -11.383 1.00 94.88 236 TRP A C 1
ATOM 1711 O O . TRP A 1 236 ? -2.171 -0.670 -11.862 1.00 94.88 236 TRP A O 1
ATOM 1721 N N . VAL A 1 237 ? -3.757 -1.500 -10.506 1.00 94.69 237 VAL A N 1
ATOM 1722 C CA . VAL A 1 237 ? -2.948 -2.651 -10.067 1.00 94.69 237 VAL A CA 1
ATOM 1723 C C . VAL A 1 237 ? -2.544 -3.519 -11.262 1.00 94.69 237 VAL A C 1
ATOM 1725 O O . VAL A 1 237 ? -1.389 -3.938 -11.342 1.00 94.69 237 VAL A O 1
ATOM 1728 N N . GLN A 1 238 ? -3.458 -3.742 -12.210 1.00 94.12 238 GLN A N 1
ATOM 1729 C CA . GLN A 1 238 ? -3.209 -4.575 -13.390 1.00 94.12 238 GLN A CA 1
ATOM 1730 C C . GLN A 1 238 ? -2.250 -3.932 -14.398 1.00 94.12 238 GLN A C 1
ATOM 1732 O O . GLN A 1 238 ? -1.420 -4.648 -14.959 1.00 94.12 238 GLN A O 1
ATOM 1737 N N . LEU A 1 239 ? -2.335 -2.614 -14.611 1.00 93.50 239 LEU A N 1
ATOM 1738 C CA . LEU A 1 239 ? -1.492 -1.898 -15.578 1.00 93.50 239 LEU A CA 1
ATOM 1739 C C . LEU A 1 239 ? -0.129 -1.470 -15.017 1.00 93.50 239 LEU A C 1
ATOM 1741 O O . LEU A 1 239 ? 0.802 -1.229 -15.784 1.00 93.50 239 LEU A O 1
ATOM 1745 N N . SER A 1 240 ? 0.027 -1.423 -13.689 1.00 94.00 240 SER A N 1
ATOM 1746 C CA . SER A 1 240 ? 1.291 -1.048 -13.039 1.00 94.00 240 SER A CA 1
ATOM 1747 C C . SER A 1 240 ? 2.531 -1.835 -13.514 1.00 94.00 240 SER A C 1
ATOM 1749 O O . SER A 1 240 ? 3.570 -1.198 -13.716 1.00 94.00 240 SER A O 1
ATOM 1751 N N . PRO A 1 241 ? 2.477 -3.160 -13.792 1.00 93.31 241 PRO A N 1
ATOM 1752 C CA . PRO A 1 241 ? 3.632 -3.891 -14.307 1.00 93.31 241 PRO A CA 1
ATOM 1753 C C . PRO A 1 241 ? 4.024 -3.450 -15.720 1.00 93.31 241 PRO A C 1
ATOM 1755 O O . PRO A 1 241 ? 5.209 -3.468 -16.040 1.00 93.31 241 PRO A O 1
ATOM 1758 N N . ALA A 1 242 ? 3.065 -3.018 -16.550 1.00 89.94 242 ALA A N 1
ATOM 1759 C CA . ALA A 1 242 ? 3.360 -2.491 -17.880 1.00 89.94 242 ALA A CA 1
ATOM 1760 C C . ALA A 1 242 ? 4.108 -1.156 -17.785 1.00 89.94 242 ALA A C 1
ATOM 1762 O O . ALA A 1 242 ? 5.135 -0.987 -18.436 1.00 89.94 242 ALA A O 1
ATOM 1763 N N . LEU A 1 243 ? 3.672 -0.246 -16.906 1.00 91.06 243 LEU A N 1
ATOM 1764 C CA . LEU A 1 243 ? 4.377 1.022 -16.676 1.00 91.06 243 LEU A CA 1
ATOM 1765 C C . LEU A 1 243 ? 5.808 0.795 -16.161 1.00 91.06 243 LEU A C 1
ATOM 1767 O O . LEU A 1 243 ? 6.755 1.410 -16.655 1.00 91.06 243 LEU A O 1
ATOM 1771 N N . LEU A 1 244 ? 5.983 -0.134 -15.213 1.00 91.56 244 LEU A N 1
ATOM 1772 C CA . LEU A 1 244 ? 7.305 -0.518 -14.707 1.00 91.56 244 LEU A CA 1
ATOM 1773 C C . LEU A 1 244 ? 8.175 -1.144 -15.803 1.00 91.56 244 LEU A C 1
ATOM 1775 O O . LEU A 1 244 ? 9.355 -0.814 -15.908 1.00 91.56 244 LEU A O 1
ATOM 1779 N N . GLN A 1 245 ? 7.609 -2.006 -16.649 1.00 89.00 245 GLN A N 1
ATOM 1780 C CA . GLN A 1 245 ? 8.324 -2.605 -17.775 1.00 89.00 245 GLN A CA 1
ATOM 1781 C C . GLN A 1 245 ? 8.803 -1.533 -18.762 1.00 89.00 245 GLN A C 1
ATOM 1783 O O . GLN A 1 245 ? 9.960 -1.567 -19.186 1.00 89.00 245 GLN A O 1
ATOM 1788 N N . GLN A 1 246 ? 7.966 -0.551 -19.096 1.00 86.62 246 GLN A N 1
ATOM 1789 C CA . GLN A 1 246 ? 8.339 0.541 -19.999 1.00 86.62 246 GLN A CA 1
ATOM 1790 C C . GLN A 1 246 ? 9.452 1.422 -19.428 1.00 86.62 246 GLN A C 1
ATOM 1792 O O . GLN A 1 246 ? 10.332 1.871 -20.168 1.00 86.62 246 GLN A O 1
ATOM 1797 N N . GLN A 1 247 ? 9.442 1.633 -18.111 1.00 87.19 247 GLN A N 1
ATOM 1798 C CA . GLN A 1 247 ? 10.471 2.399 -17.419 1.00 87.19 247 GLN A CA 1
ATOM 1799 C C . GLN A 1 247 ? 11.801 1.632 -17.363 1.00 87.19 247 GLN A C 1
ATOM 1801 O O . GLN A 1 247 ? 12.847 2.188 -17.697 1.00 87.19 247 GLN A O 1
ATOM 1806 N N . LEU A 1 248 ? 11.768 0.349 -16.988 1.00 85.94 248 LEU A N 1
ATOM 1807 C CA . LEU A 1 248 ? 12.965 -0.489 -16.842 1.00 85.94 248 LEU A CA 1
ATOM 1808 C C . LEU A 1 248 ? 13.600 -0.866 -18.185 1.00 85.94 248 LEU A C 1
ATOM 1810 O O . LEU A 1 248 ? 14.821 -0.968 -18.278 1.00 85.94 248 LEU A O 1
ATOM 1814 N N . SER A 1 249 ? 12.795 -1.041 -19.235 1.00 81.06 249 SER A N 1
ATOM 1815 C CA . SER A 1 249 ? 13.297 -1.323 -20.588 1.00 81.06 249 SER A CA 1
ATOM 1816 C C . SER A 1 249 ? 13.949 -0.108 -21.255 1.00 81.06 249 SER A C 1
ATOM 1818 O O . SER A 1 249 ? 14.635 -0.253 -22.269 1.00 81.06 249 SER A O 1
ATOM 1820 N N . GLY A 1 250 ? 13.715 1.103 -20.735 1.00 73.31 250 GLY A N 1
ATOM 1821 C CA . GLY A 1 250 ? 14.131 2.342 -21.390 1.00 73.31 250 GLY A CA 1
ATOM 1822 C C . GLY A 1 250 ? 13.505 2.524 -22.780 1.00 73.31 250 GLY A C 1
ATOM 1823 O O . GLY A 1 250 ? 14.037 3.293 -23.586 1.00 73.31 250 GLY A O 1
ATOM 1824 N N . ALA A 1 251 ? 12.402 1.825 -23.079 1.00 68.88 251 ALA A N 1
ATOM 1825 C CA . ALA A 1 251 ? 11.745 1.831 -24.387 1.00 68.88 251 ALA A CA 1
ATOM 1826 C C . ALA A 1 251 ? 11.275 3.232 -24.802 1.00 68.88 251 ALA A C 1
ATOM 1828 O O . ALA A 1 251 ? 11.352 3.588 -25.972 1.00 68.88 251 ALA A O 1
ATOM 1829 N N . CYS A 1 252 ? 10.846 4.039 -23.829 1.00 72.50 252 CYS A N 1
ATOM 1830 C CA . CYS A 1 252 ? 10.334 5.395 -24.033 1.00 72.50 252 CYS A CA 1
ATOM 1831 C C . CYS A 1 252 ? 11.376 6.504 -23.821 1.00 72.50 252 CYS A C 1
ATOM 1833 O O . CYS A 1 252 ? 11.036 7.690 -23.860 1.00 72.50 252 CYS A O 1
ATOM 1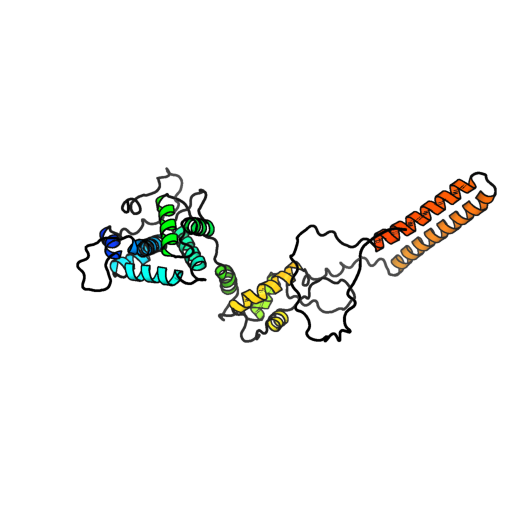835 N N . SER A 1 253 ? 12.641 6.146 -23.568 1.00 66.56 253 SER A N 1
ATOM 1836 C CA . SER A 1 253 ? 13.702 7.144 -23.466 1.00 66.56 253 SER A CA 1
ATOM 1837 C C . SER A 1 253 ? 13.944 7.730 -24.855 1.00 66.56 253 SER A C 1
ATOM 1839 O O . SER A 1 253 ? 14.213 6.944 -25.774 1.00 66.56 253 SER A O 1
ATOM 1841 N N . PRO A 1 254 ? 13.856 9.066 -25.034 1.00 56.81 254 PRO A N 1
ATOM 1842 C CA . PRO A 1 254 ? 14.200 9.677 -26.303 1.00 56.81 254 PRO A CA 1
ATOM 1843 C C . PRO A 1 254 ? 15.602 9.199 -26.652 1.00 56.81 254 PRO A C 1
ATOM 1845 O O . PRO A 1 254 ? 16.532 9.308 -25.847 1.00 56.81 254 PRO A O 1
ATOM 1848 N N . GLN A 1 255 ? 15.744 8.615 -27.840 1.00 47.16 255 GLN A N 1
ATOM 1849 C CA . GLN A 1 255 ? 17.057 8.478 -28.445 1.00 47.16 255 GLN A CA 1
ATOM 1850 C C . GLN A 1 255 ? 17.685 9.873 -28.308 1.00 47.16 255 GLN A C 1
ATOM 1852 O O . GLN A 1 255 ? 17.027 10.843 -28.702 1.00 47.16 255 GLN A O 1
ATOM 1857 N N . PRO A 1 256 ? 18.862 10.041 -27.672 1.00 38.66 256 PRO A N 1
ATOM 1858 C CA . PRO A 1 256 ? 19.588 11.276 -27.869 1.00 38.66 256 PRO A CA 1
ATOM 1859 C C . PRO A 1 256 ? 19.722 11.352 -29.378 1.00 38.66 256 PRO A C 1
ATOM 1861 O O . PRO A 1 256 ? 20.404 10.506 -29.954 1.00 38.66 256 PRO A O 1
ATOM 1864 N N . SER A 1 257 ? 18.999 12.287 -30.006 1.00 36.50 257 SER A N 1
ATOM 1865 C CA . SER A 1 257 ? 19.247 12.668 -31.389 1.00 36.50 257 SER A CA 1
ATOM 1866 C C . SER A 1 257 ? 20.762 12.689 -31.499 1.00 36.50 257 SER A C 1
ATOM 1868 O O . SER A 1 257 ? 21.361 13.404 -30.679 1.00 36.50 257 SER A O 1
ATOM 1870 N N . PRO A 1 258 ? 21.378 11.831 -32.339 1.00 39.47 258 PRO A N 1
ATOM 1871 C CA . PRO A 1 258 ? 22.823 11.662 -32.349 1.00 39.47 258 PRO A CA 1
ATOM 1872 C C . PRO A 1 258 ? 23.393 13.072 -32.361 1.00 39.47 258 PRO A C 1
ATOM 1874 O O . PRO A 1 258 ? 22.968 13.842 -33.223 1.00 39.47 258 PRO A O 1
ATOM 1877 N N . PRO A 1 259 ? 24.176 13.463 -31.340 1.00 36.78 259 PRO A N 1
ATOM 1878 C CA . PRO A 1 259 ? 24.323 14.852 -30.919 1.00 36.78 259 PRO A CA 1
ATOM 1879 C C . PRO A 1 259 ? 25.026 15.630 -32.005 1.00 36.78 259 PRO A C 1
ATOM 1881 O O . PRO A 1 259 ? 26.236 15.726 -31.931 1.00 36.78 259 PRO A O 1
ATOM 1884 N N . THR A 1 260 ? 24.309 16.076 -33.042 1.00 39.06 260 THR A N 1
ATOM 1885 C CA . THR A 1 260 ? 24.902 16.484 -34.321 1.00 39.06 260 THR A CA 1
ATOM 1886 C C . THR A 1 260 ? 26.175 15.677 -34.544 1.00 39.06 260 THR A C 1
ATOM 1888 O O . THR A 1 260 ? 27.243 16.276 -34.536 1.00 39.06 260 THR A O 1
ATOM 1891 N N . GLN A 1 261 ? 26.093 14.328 -34.466 1.00 40.50 261 GLN A N 1
ATOM 1892 C CA . GLN A 1 261 ? 27.304 13.501 -34.447 1.00 40.50 261 GLN A CA 1
ATOM 1893 C C . GLN A 1 261 ? 28.100 14.013 -35.621 1.00 40.50 261 GLN A C 1
ATOM 1895 O O . GLN A 1 261 ? 27.539 13.991 -36.716 1.00 40.50 261 GLN A O 1
ATOM 1900 N N . ASP A 1 262 ? 29.286 14.568 -35.345 1.00 42.06 262 ASP A N 1
ATOM 1901 C CA . ASP A 1 262 ? 30.278 14.954 -36.331 1.00 42.06 262 ASP A CA 1
ATOM 1902 C C . ASP A 1 262 ? 30.280 13.800 -37.315 1.00 42.06 262 ASP A C 1
ATOM 1904 O O . ASP A 1 262 ? 30.821 12.719 -37.051 1.00 42.06 262 ASP A O 1
ATOM 1908 N N . GLN A 1 263 ? 29.500 13.970 -38.381 1.00 45.22 263 GLN A N 1
ATOM 1909 C CA . GLN A 1 263 ? 29.411 13.021 -39.451 1.00 45.22 263 GLN A CA 1
ATOM 1910 C C . GLN A 1 263 ? 30.760 13.283 -40.047 1.00 45.22 263 GLN A C 1
ATOM 1912 O O . GLN A 1 263 ? 30.903 14.221 -40.833 1.00 45.22 263 GLN A O 1
ATOM 1917 N N . LEU A 1 264 ? 31.751 12.502 -39.607 1.00 56.25 264 LEU A N 1
ATOM 1918 C CA . LEU A 1 264 ? 32.920 12.310 -40.413 1.00 56.25 264 LEU A CA 1
ATOM 1919 C C . LEU A 1 264 ? 32.345 12.093 -41.796 1.00 56.25 264 LEU A C 1
ATOM 1921 O O . LEU A 1 264 ? 31.517 11.180 -41.964 1.00 56.25 264 LEU A O 1
ATOM 1925 N N . SER A 1 265 ? 32.624 13.053 -42.681 1.00 60.50 265 SER A N 1
ATOM 1926 C CA . SER A 1 265 ? 31.895 13.231 -43.930 1.00 60.50 265 SER A CA 1
ATOM 1927 C C . SER A 1 265 ? 31.780 11.858 -44.576 1.00 60.50 265 SER A C 1
ATOM 1929 O O . SER A 1 265 ? 32.661 11.018 -44.392 1.00 60.50 265 SER A O 1
ATOM 1931 N N . GLN A 1 266 ? 30.726 11.566 -45.332 1.00 61.34 266 GLN A N 1
ATOM 1932 C CA . GLN A 1 266 ? 30.672 10.306 -46.081 1.00 61.34 266 GLN A CA 1
ATOM 1933 C C . GLN A 1 266 ? 32.027 10.020 -46.776 1.00 61.34 266 GLN A C 1
ATOM 1935 O O . GLN A 1 266 ? 32.507 8.888 -46.758 1.00 61.34 266 GLN A O 1
ATOM 1940 N N . ALA A 1 267 ? 32.716 11.082 -47.217 1.00 65.69 267 ALA A N 1
ATOM 1941 C CA . ALA A 1 267 ? 34.103 11.076 -47.671 1.00 65.69 267 ALA A CA 1
ATOM 1942 C C . ALA A 1 267 ? 35.146 10.569 -46.652 1.00 65.69 267 ALA A C 1
ATOM 1944 O O . ALA A 1 267 ? 36.001 9.784 -47.034 1.00 65.69 267 ALA A O 1
ATOM 1945 N N . GLU A 1 268 ? 35.108 10.966 -45.383 1.00 70.50 268 GLU A N 1
ATOM 1946 C CA . GLU A 1 268 ? 36.026 10.489 -44.342 1.00 70.50 268 GLU A CA 1
ATOM 1947 C C . GLU A 1 268 ? 35.789 9.019 -43.986 1.00 70.50 268 GLU A C 1
ATOM 1949 O O . GLU A 1 268 ? 36.754 8.278 -43.821 1.00 70.50 268 GLU A O 1
ATOM 1954 N N . ARG A 1 269 ? 34.540 8.532 -43.966 1.00 69.69 269 ARG A N 1
ATOM 1955 C CA . ARG A 1 269 ? 34.281 7.085 -43.807 1.00 69.69 269 ARG A CA 1
ATOM 1956 C C . ARG A 1 269 ? 34.858 6.276 -44.968 1.00 69.69 269 ARG A C 1
ATOM 1958 O O . ARG A 1 269 ? 35.510 5.256 -44.741 1.00 69.69 269 ARG A O 1
ATOM 1965 N N . TYR A 1 270 ? 34.679 6.757 -46.201 1.00 77.00 270 TYR A N 1
ATOM 1966 C CA . TYR A 1 270 ? 35.336 6.163 -47.366 1.00 77.00 270 TYR A CA 1
ATOM 1967 C C . TYR A 1 270 ? 36.856 6.330 -47.317 1.00 77.00 270 TYR A C 1
ATOM 1969 O O . TYR A 1 270 ? 37.559 5.433 -47.769 1.00 77.00 270 TYR A O 1
ATOM 1977 N N . LEU A 1 271 ? 37.379 7.413 -46.737 1.00 82.75 271 LEU A N 1
ATOM 1978 C CA . LEU A 1 271 ? 38.813 7.653 -46.602 1.00 82.75 271 LEU A CA 1
ATOM 1979 C C . LEU A 1 271 ? 39.444 6.673 -45.618 1.00 82.75 271 LEU A C 1
ATOM 1981 O O . LEU A 1 271 ? 40.423 6.030 -45.975 1.00 82.75 271 LEU A O 1
ATOM 1985 N N . TYR A 1 272 ? 38.872 6.497 -44.426 1.00 82.12 272 TYR A N 1
ATOM 1986 C CA . TYR A 1 272 ? 39.371 5.526 -43.452 1.00 82.12 272 TYR A CA 1
ATOM 1987 C C . TYR A 1 272 ? 39.204 4.090 -43.954 1.00 82.12 272 TYR A C 1
ATOM 1989 O O . TYR A 1 272 ? 40.132 3.297 -43.815 1.00 82.12 272 TYR A O 1
ATOM 1997 N N . GLY A 1 273 ? 38.084 3.768 -44.612 1.00 84.25 273 GLY A N 1
ATOM 1998 C CA . GLY A 1 273 ? 37.885 2.460 -45.244 1.00 84.25 273 GLY A CA 1
ATOM 1999 C C . GLY A 1 273 ? 38.886 2.189 -46.374 1.00 84.25 273 GLY A C 1
ATOM 2000 O O . GLY A 1 273 ? 39.486 1.114 -46.432 1.00 84.25 273 GLY A O 1
ATOM 2001 N N . SER A 1 274 ? 39.134 3.178 -47.235 1.00 86.88 274 SER A N 1
ATOM 2002 C CA . SER A 1 274 ? 40.101 3.072 -48.338 1.00 86.88 274 SER A CA 1
ATOM 2003 C C . SER A 1 274 ? 41.541 3.039 -47.833 1.00 86.88 274 SER A C 1
ATOM 2005 O O . SER A 1 274 ? 42.351 2.282 -48.358 1.00 86.88 274 SER A O 1
ATOM 2007 N N . LEU A 1 275 ? 41.862 3.809 -46.791 1.00 88.69 275 LEU A N 1
ATOM 2008 C CA . LEU A 1 275 ? 43.180 3.830 -46.159 1.00 88.69 275 LEU A CA 1
ATOM 2009 C C . LEU A 1 275 ? 43.462 2.506 -45.448 1.00 88.69 275 LEU A C 1
ATOM 2011 O O . LEU A 1 275 ? 44.536 1.942 -45.637 1.00 88.69 275 LEU A O 1
ATOM 2015 N N . ALA A 1 276 ? 42.492 1.959 -44.710 1.00 88.00 276 ALA A N 1
ATOM 2016 C CA . ALA A 1 276 ? 42.604 0.633 -44.108 1.00 88.00 276 ALA A CA 1
ATOM 2017 C C . ALA A 1 276 ? 42.799 -0.449 -45.181 1.00 88.00 276 ALA A C 1
ATOM 2019 O O . ALA A 1 276 ? 43.723 -1.254 -45.080 1.00 88.00 276 ALA A O 1
ATOM 2020 N N . THR A 1 277 ? 42.000 -0.416 -46.253 1.00 88.00 277 THR A N 1
ATOM 2021 C CA . THR A 1 277 ? 42.137 -1.349 -47.384 1.00 88.00 277 THR A CA 1
ATOM 2022 C C . THR A 1 277 ? 43.507 -1.214 -48.051 1.00 88.00 277 THR A C 1
ATOM 2024 O O . THR A 1 277 ? 44.165 -2.215 -48.317 1.00 88.00 277 THR A O 1
ATOM 2027 N N . GLY A 1 278 ? 43.991 0.013 -48.245 1.00 89.38 278 GLY A N 1
ATOM 2028 C CA . GLY A 1 278 ? 45.319 0.287 -48.788 1.00 89.38 278 GLY A CA 1
ATOM 2029 C C . GLY A 1 278 ? 46.442 -0.266 -47.910 1.00 89.38 278 GLY A C 1
ATOM 2030 O O . GLY A 1 278 ? 47.342 -0.926 -48.424 1.00 89.38 278 GLY A O 1
ATOM 2031 N N . LEU A 1 279 ? 46.373 -0.067 -46.591 1.00 91.00 279 LEU A N 1
ATOM 2032 C CA . LEU A 1 279 ? 47.354 -0.617 -45.648 1.00 91.00 279 LEU A CA 1
ATOM 2033 C C . LEU A 1 279 ? 47.356 -2.152 -45.646 1.00 91.00 279 LEU A C 1
ATOM 2035 O O . LEU A 1 279 ? 48.429 -2.753 -45.600 1.00 91.00 279 LEU A O 1
ATOM 2039 N N . ILE A 1 280 ? 46.184 -2.785 -45.754 1.00 87.38 280 ILE A N 1
ATOM 2040 C CA . ILE A 1 280 ? 46.057 -4.246 -45.874 1.00 87.38 280 ILE A CA 1
ATOM 2041 C C . ILE A 1 280 ? 46.646 -4.739 -47.205 1.00 87.38 280 ILE A C 1
ATOM 2043 O O . ILE A 1 280 ? 47.383 -5.722 -47.237 1.00 87.38 280 ILE A O 1
ATOM 2047 N N . CYS A 1 281 ? 46.382 -4.050 -48.316 1.00 86.75 281 CYS A N 1
ATOM 2048 C CA . CYS A 1 281 ? 46.971 -4.407 -49.607 1.00 86.75 281 CYS A CA 1
ATOM 2049 C C . CYS A 1 281 ? 48.500 -4.255 -49.597 1.00 86.75 281 CYS A C 1
ATOM 2051 O O . CYS A 1 281 ? 49.209 -5.130 -50.093 1.00 86.75 281 CYS A O 1
ATOM 2053 N N . LEU A 1 282 ? 49.022 -3.178 -49.002 1.00 88.81 282 LEU A N 1
ATOM 2054 C CA . LEU A 1 282 ? 50.463 -2.958 -48.870 1.00 88.81 282 LEU A CA 1
ATOM 2055 C C . LEU A 1 282 ? 51.122 -4.019 -47.984 1.00 88.81 282 LEU A C 1
ATOM 2057 O O . LEU A 1 282 ? 52.191 -4.518 -48.336 1.00 88.81 282 LEU A O 1
ATOM 2061 N N . SER A 1 283 ? 50.486 -4.403 -46.873 1.00 83.94 283 SER A N 1
ATOM 2062 C CA . SER A 1 283 ? 51.007 -5.459 -46.000 1.00 83.94 283 SER A CA 1
ATOM 2063 C C . SER A 1 283 ? 51.005 -6.827 -46.692 1.00 83.94 283 SER A C 1
ATOM 2065 O O . SER A 1 283 ? 51.976 -7.574 -46.555 1.00 83.94 283 SER A O 1
ATOM 2067 N N . ALA A 1 284 ? 49.995 -7.126 -47.516 1.00 83.19 284 ALA A N 1
ATOM 2068 C CA . ALA A 1 284 ? 49.953 -8.342 -48.327 1.00 83.19 284 ALA A CA 1
ATOM 2069 C C . ALA A 1 284 ? 51.068 -8.376 -49.389 1.00 83.19 284 ALA A C 1
ATOM 2071 O O . ALA A 1 284 ? 51.769 -9.382 -49.513 1.00 83.19 284 A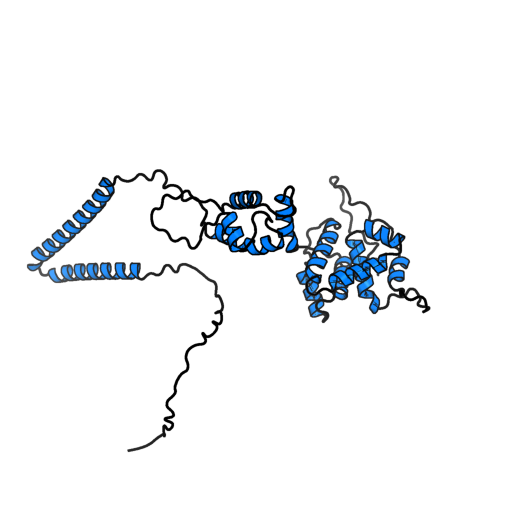LA A O 1
ATOM 2072 N N . ILE A 1 285 ? 51.289 -7.273 -50.115 1.00 86.81 285 ILE A N 1
ATOM 2073 C CA . ILE A 1 285 ? 52.372 -7.162 -51.110 1.00 86.81 285 ILE A CA 1
ATOM 2074 C C . ILE A 1 285 ? 53.741 -7.294 -50.437 1.00 86.81 285 ILE A C 1
ATOM 2076 O O . ILE A 1 285 ? 54.612 -7.999 -50.946 1.00 86.81 285 ILE A O 1
ATOM 2080 N N . PHE A 1 286 ? 53.928 -6.661 -49.277 1.00 84.69 286 PHE A N 1
ATOM 2081 C CA . PHE A 1 286 ? 55.156 -6.787 -48.497 1.00 84.69 286 PHE A CA 1
ATOM 2082 C C . PHE A 1 286 ? 55.390 -8.233 -48.038 1.00 84.69 286 PHE A C 1
ATOM 2084 O O . PHE A 1 286 ? 56.502 -8.741 -48.176 1.00 84.69 286 PHE A O 1
ATOM 2091 N N . GLY A 1 287 ? 54.341 -8.927 -47.584 1.00 81.94 287 GLY A N 1
ATOM 2092 C CA . GLY A 1 287 ? 54.389 -10.361 -47.296 1.00 81.94 287 GLY A CA 1
ATOM 2093 C C . GLY A 1 287 ? 54.839 -11.180 -48.509 1.00 81.94 287 GLY A C 1
ATOM 2094 O O . GLY A 1 287 ? 55.794 -11.948 -48.409 1.00 81.94 287 GLY A O 1
ATOM 2095 N N . LEU A 1 288 ? 54.239 -10.961 -49.684 1.00 80.31 288 LEU A N 1
ATOM 2096 C CA . LEU A 1 288 ? 54.636 -11.641 -50.927 1.00 80.31 288 LEU A CA 1
ATOM 2097 C C . LEU A 1 288 ? 56.094 -11.353 -51.328 1.00 80.31 288 LEU A C 1
ATOM 2099 O O . LEU A 1 2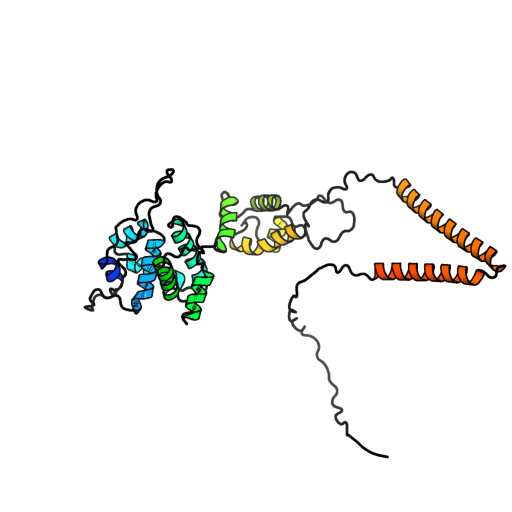88 ? 56.799 -12.262 -51.776 1.00 80.31 288 LEU A O 1
ATOM 2103 N N . LEU A 1 289 ? 56.561 -10.114 -51.159 1.00 80.00 289 LEU A N 1
ATOM 2104 C CA . LEU A 1 289 ? 57.938 -9.723 -51.462 1.00 80.00 289 LEU A CA 1
ATOM 2105 C C . LEU A 1 289 ? 58.930 -10.411 -50.514 1.00 80.00 289 LEU A C 1
ATOM 2107 O O . LEU A 1 289 ? 59.950 -10.932 -50.968 1.00 80.00 289 LEU A O 1
ATOM 2111 N N . LEU A 1 290 ? 58.605 -10.482 -49.218 1.00 76.38 290 LEU A N 1
ATOM 2112 C CA . LEU A 1 290 ? 59.398 -11.221 -48.237 1.00 76.38 290 LEU A CA 1
ATOM 2113 C C . LEU A 1 290 ? 59.469 -12.713 -48.578 1.00 76.38 290 LEU A C 1
ATOM 2115 O O . LEU A 1 290 ? 60.558 -13.278 -48.521 1.00 76.38 290 LEU A O 1
ATOM 2119 N N . LEU A 1 291 ? 58.363 -13.345 -48.990 1.00 74.12 291 LEU A N 1
ATOM 2120 C CA . LEU A 1 291 ? 58.374 -14.749 -49.428 1.00 74.12 291 LEU A CA 1
ATOM 2121 C C . LEU A 1 291 ? 59.202 -14.963 -50.711 1.00 74.12 291 LEU A C 1
ATOM 2123 O O . LEU A 1 291 ? 59.937 -15.948 -50.820 1.00 74.12 291 LEU A O 1
ATOM 2127 N N . SER A 1 292 ? 59.121 -14.031 -51.663 1.00 73.50 292 SER A N 1
ATOM 2128 C CA . SER A 1 292 ? 59.857 -14.103 -52.934 1.00 73.50 292 SER A CA 1
ATOM 2129 C C . SER A 1 292 ? 61.368 -13.950 -52.728 1.00 73.50 292 SER A C 1
ATOM 2131 O O . SER A 1 292 ? 62.151 -14.705 -53.300 1.00 73.50 292 SER A O 1
ATOM 2133 N N . CYS A 1 293 ? 61.788 -13.036 -51.849 1.00 69.38 293 CYS A N 1
ATOM 2134 C CA . CYS A 1 293 ? 63.193 -12.862 -51.467 1.00 69.38 293 CYS A CA 1
ATOM 2135 C C . CYS A 1 293 ? 63.706 -13.987 -50.547 1.00 69.38 293 CYS A C 1
ATOM 2137 O O . CYS A 1 293 ? 64.883 -14.345 -50.604 1.00 69.38 293 CYS A O 1
ATOM 2139 N N . ALA A 1 294 ? 62.838 -14.573 -49.713 1.00 65.88 294 ALA A N 1
ATOM 2140 C CA . ALA A 1 294 ? 63.199 -15.656 -48.797 1.00 65.88 294 ALA A CA 1
ATOM 2141 C C . ALA A 1 294 ? 63.381 -17.019 -49.483 1.00 65.88 294 ALA A C 1
ATOM 2143 O O . ALA A 1 294 ? 64.000 -17.902 -48.892 1.00 65.88 294 ALA A O 1
ATOM 2144 N N . SER A 1 295 ? 62.919 -17.195 -50.727 1.00 62.50 295 SER A N 1
ATOM 2145 C CA . SER A 1 295 ? 63.090 -18.446 -51.490 1.00 62.50 295 SER A CA 1
ATOM 2146 C C . SER A 1 295 ? 64.557 -18.824 -51.766 1.00 62.50 295 SER A C 1
ATOM 2148 O O . SER A 1 295 ? 64.828 -19.956 -52.155 1.00 62.50 295 SER A O 1
ATOM 2150 N N . CYS A 1 296 ? 65.511 -17.921 -51.513 1.00 63.97 296 CYS A N 1
ATOM 2151 C CA . CYS A 1 296 ? 66.948 -18.161 -51.686 1.00 63.97 296 CYS A CA 1
ATOM 2152 C C . CYS A 1 296 ? 67.739 -18.308 -50.366 1.00 63.97 296 CYS A C 1
ATOM 2154 O O . CYS A 1 296 ? 68.964 -18.400 -50.412 1.00 63.97 296 CYS A O 1
ATOM 2156 N N . SER A 1 297 ? 67.093 -18.318 -49.189 1.00 65.75 297 SER A N 1
ATOM 2157 C CA . SER A 1 297 ? 67.770 -18.313 -47.875 1.00 65.75 297 SER A CA 1
ATOM 2158 C C . SER A 1 297 ? 67.296 -19.441 -46.948 1.00 65.75 297 SER A C 1
ATOM 2160 O O . SER A 1 297 ? 66.115 -19.776 -46.910 1.00 65.75 297 SER A O 1
ATOM 2162 N N . ALA A 1 298 ? 68.205 -19.973 -46.119 1.00 66.94 298 ALA A N 1
ATOM 2163 C CA . ALA A 1 298 ? 67.920 -20.977 -45.082 1.00 66.94 298 ALA A CA 1
ATOM 2164 C C . ALA A 1 298 ? 66.921 -20.504 -43.996 1.00 66.94 298 ALA A C 1
ATOM 2166 O O . ALA A 1 298 ? 66.455 -21.307 -43.192 1.00 66.94 298 ALA A O 1
ATOM 2167 N N . ALA A 1 299 ? 66.567 -19.213 -43.975 1.00 68.31 299 ALA A N 1
ATOM 2168 C CA . ALA A 1 299 ? 65.585 -18.629 -43.058 1.00 68.31 299 ALA A CA 1
ATOM 2169 C C . ALA A 1 299 ? 64.117 -18.751 -43.533 1.00 68.31 299 ALA A C 1
ATOM 2171 O O . ALA A 1 299 ? 63.206 -18.302 -42.833 1.00 68.31 299 ALA A O 1
ATOM 2172 N N . SER A 1 300 ? 63.865 -19.356 -44.699 1.00 71.31 300 SER A N 1
ATOM 2173 C CA . SER A 1 300 ? 62.529 -19.477 -45.306 1.00 71.31 300 SER A CA 1
ATOM 2174 C C . SER A 1 300 ? 61.503 -20.190 -44.414 1.00 71.31 300 SER A C 1
ATOM 2176 O O . SER A 1 300 ? 60.366 -19.731 -44.295 1.00 71.31 300 SER A O 1
ATOM 2178 N N . HIS A 1 301 ? 61.908 -21.259 -43.721 1.00 73.94 301 HIS A N 1
ATOM 2179 C CA . HIS A 1 301 ? 61.019 -22.042 -42.857 1.00 73.94 301 HIS A CA 1
ATOM 2180 C C . HIS A 1 301 ? 60.449 -21.228 -41.684 1.00 73.94 301 HIS A C 1
ATOM 2182 O O . HIS A 1 301 ? 59.263 -21.353 -41.378 1.00 73.94 301 HIS A O 1
ATOM 2188 N N . TYR A 1 302 ? 61.247 -20.344 -41.075 1.00 77.06 302 TYR A N 1
ATOM 2189 C CA . TYR A 1 302 ? 60.795 -19.501 -39.960 1.00 77.06 302 TYR A CA 1
ATOM 2190 C C . TYR A 1 302 ? 59.791 -18.432 -40.408 1.00 77.06 302 TYR A C 1
ATOM 2192 O O . TYR A 1 302 ? 58.816 -18.150 -39.706 1.00 77.06 302 TYR A O 1
ATOM 2200 N N . ILE A 1 303 ? 59.995 -17.864 -41.599 1.00 77.38 303 ILE A N 1
ATOM 2201 C CA . ILE A 1 303 ? 59.107 -16.843 -42.166 1.00 77.38 303 ILE A CA 1
ATOM 2202 C C . ILE A 1 303 ? 57.747 -17.464 -42.506 1.00 77.38 303 ILE A C 1
ATOM 2204 O O . ILE A 1 303 ? 56.714 -16.954 -42.074 1.00 77.38 303 ILE A O 1
ATOM 2208 N N . ILE A 1 304 ? 57.739 -18.607 -43.199 1.00 78.94 304 ILE A N 1
ATOM 2209 C CA . ILE A 1 304 ? 56.503 -19.310 -43.583 1.00 78.94 304 ILE A CA 1
ATOM 2210 C C . ILE A 1 304 ? 55.701 -19.731 -42.342 1.00 78.94 304 ILE A C 1
ATOM 2212 O O . ILE A 1 304 ? 54.487 -19.535 -42.300 1.00 78.94 304 ILE A O 1
ATOM 2216 N N . GLN A 1 305 ? 56.368 -20.240 -41.301 1.00 80.75 305 GLN A N 1
ATOM 2217 C CA . GLN A 1 305 ? 55.705 -20.634 -40.055 1.00 80.75 305 GLN A CA 1
ATOM 2218 C C . GLN A 1 305 ? 55.080 -19.440 -39.314 1.00 80.75 305 GLN A C 1
ATOM 2220 O O . GLN A 1 305 ? 54.001 -19.568 -38.735 1.00 80.75 305 GLN A O 1
ATOM 2225 N N . THR A 1 306 ? 55.720 -18.269 -39.369 1.00 80.25 306 THR A N 1
ATOM 2226 C CA . THR A 1 306 ? 55.196 -17.041 -38.751 1.00 80.25 306 THR A CA 1
ATOM 2227 C C . THR A 1 306 ? 53.934 -16.553 -39.465 1.00 80.25 306 THR A C 1
ATOM 2229 O O . THR A 1 306 ? 52.937 -16.258 -38.806 1.00 80.25 306 THR A O 1
ATOM 2232 N N . PHE A 1 307 ? 53.933 -16.534 -40.804 1.00 82.12 307 PHE A N 1
ATOM 2233 C CA . PHE A 1 307 ? 52.746 -16.168 -41.589 1.00 82.12 307 PHE A CA 1
ATOM 2234 C C . PHE A 1 307 ? 51.594 -17.159 -41.401 1.00 82.12 307 PHE A C 1
ATOM 2236 O O . PHE A 1 307 ? 50.445 -16.739 -41.265 1.00 82.12 307 PHE A O 1
ATOM 2243 N N . LEU A 1 308 ? 51.895 -18.459 -41.325 1.00 84.94 308 LEU A N 1
ATOM 2244 C CA . LEU A 1 308 ? 50.889 -19.486 -41.062 1.00 84.94 308 LEU A CA 1
ATOM 2245 C C . LEU A 1 308 ? 50.248 -19.305 -39.676 1.00 84.94 308 LEU A C 1
ATOM 2247 O O . LEU A 1 308 ? 49.026 -19.326 -39.560 1.00 84.94 308 LEU A O 1
ATOM 2251 N N . SER A 1 309 ? 51.061 -19.070 -38.641 1.00 87.00 309 SER A N 1
ATOM 2252 C CA . SER A 1 309 ? 50.580 -18.818 -37.274 1.00 87.00 309 SER A CA 1
ATOM 2253 C C . SER A 1 309 ? 49.699 -17.566 -37.196 1.00 87.00 309 SER A C 1
ATOM 2255 O O . SER A 1 309 ? 48.614 -17.600 -36.615 1.00 87.00 309 SER A O 1
ATOM 2257 N N . MET A 1 310 ? 50.116 -16.477 -37.852 1.00 84.38 310 MET A N 1
ATOM 2258 C CA . MET A 1 310 ? 49.349 -15.229 -37.904 1.00 84.38 310 MET A CA 1
ATOM 2259 C C . MET A 1 310 ? 47.998 -15.412 -38.618 1.00 84.38 310 MET A C 1
ATOM 2261 O O . MET A 1 310 ? 46.980 -14.926 -38.127 1.00 84.38 310 MET A O 1
ATOM 2265 N N . ALA A 1 311 ? 47.968 -16.146 -39.736 1.00 85.88 311 ALA A N 1
ATOM 2266 C CA . ALA A 1 311 ? 46.740 -16.414 -40.486 1.00 85.88 311 ALA A CA 1
ATOM 2267 C C . ALA A 1 311 ? 45.747 -17.271 -39.685 1.00 85.88 311 ALA A C 1
ATOM 2269 O O . ALA A 1 311 ? 44.566 -16.936 -39.598 1.00 85.88 311 ALA A O 1
ATOM 2270 N N . VAL A 1 312 ? 46.230 -18.344 -39.049 1.00 91.56 312 VAL A N 1
ATOM 2271 C CA . VAL A 1 312 ? 45.398 -19.203 -38.193 1.00 91.56 312 VAL A CA 1
ATOM 2272 C C . VAL A 1 312 ? 44.874 -18.419 -36.986 1.00 91.56 312 VAL A C 1
ATOM 2274 O O . VAL A 1 312 ? 43.695 -18.535 -36.651 1.00 91.56 312 VAL A O 1
ATOM 2277 N N . GLY A 1 313 ? 45.702 -17.573 -36.366 1.00 89.00 313 GLY A N 1
ATOM 2278 C CA . GLY A 1 313 ? 45.293 -16.714 -35.252 1.00 89.00 313 GLY A CA 1
ATOM 2279 C C . GLY A 1 313 ? 44.190 -15.722 -35.628 1.00 89.00 313 GLY A C 1
ATOM 2280 O O . GLY A 1 313 ? 43.225 -15.578 -34.880 1.00 89.00 313 GLY A O 1
ATOM 2281 N N . ALA A 1 314 ? 44.284 -15.095 -36.805 1.00 86.31 314 ALA A N 1
ATOM 2282 C CA . ALA A 1 314 ? 43.268 -14.164 -37.295 1.00 86.31 314 ALA A CA 1
ATOM 2283 C C . ALA A 1 314 ? 41.920 -14.859 -37.563 1.00 86.31 314 ALA A C 1
ATOM 2285 O O . ALA A 1 314 ? 40.889 -14.383 -37.094 1.00 86.31 314 ALA A O 1
ATOM 2286 N N . LEU A 1 315 ? 41.931 -16.014 -38.242 1.00 86.06 315 LEU A N 1
ATOM 2287 C CA . LEU A 1 315 ? 40.715 -16.795 -38.519 1.00 86.06 315 LEU A CA 1
ATOM 2288 C C . LEU A 1 315 ? 40.065 -17.330 -37.237 1.00 86.06 315 LEU A C 1
ATOM 2290 O O . LEU A 1 315 ? 38.843 -17.339 -37.110 1.00 86.06 315 LEU A O 1
ATOM 2294 N N . THR A 1 316 ? 40.880 -17.755 -36.269 1.00 88.00 316 THR A N 1
ATOM 2295 C CA . THR A 1 316 ? 40.374 -18.242 -34.979 1.00 88.00 316 THR A CA 1
ATOM 2296 C C . THR A 1 316 ? 39.806 -17.097 -34.142 1.00 88.00 316 THR A C 1
ATOM 2298 O O . THR A 1 316 ? 38.761 -17.262 -33.520 1.00 88.00 316 THR A O 1
ATOM 2301 N N . GLY A 1 317 ? 40.453 -15.927 -34.136 1.00 87.19 317 GLY A N 1
ATOM 2302 C CA . GLY A 1 317 ? 39.968 -14.742 -33.424 1.00 87.19 317 GLY A CA 1
ATOM 2303 C C . GLY A 1 317 ? 38.628 -14.237 -33.959 1.00 87.19 317 GLY A C 1
ATOM 2304 O O . GLY A 1 317 ? 37.730 -13.942 -33.172 1.00 87.19 317 GLY A O 1
ATOM 2305 N N . ASP A 1 318 ? 38.472 -14.213 -35.283 1.00 85.56 318 ASP A N 1
ATOM 2306 C CA . ASP A 1 318 ? 37.210 -13.869 -35.943 1.00 85.56 318 ASP A CA 1
ATOM 2307 C C . ASP A 1 318 ? 36.097 -14.860 -35.566 1.00 85.56 318 ASP A C 1
ATOM 2309 O O . ASP A 1 318 ? 35.040 -14.462 -35.072 1.00 85.56 318 ASP A O 1
ATOM 2313 N N . ALA A 1 319 ? 36.379 -16.166 -35.653 1.00 84.38 319 ALA A N 1
ATOM 2314 C CA . ALA A 1 319 ? 35.439 -17.206 -35.244 1.00 84.38 319 ALA A CA 1
ATOM 2315 C C . ALA A 1 319 ? 35.047 -17.096 -33.760 1.00 84.38 319 ALA A C 1
ATOM 2317 O O . ALA A 1 319 ? 33.871 -17.223 -33.434 1.00 84.38 319 ALA A O 1
ATOM 2318 N N . VAL A 1 320 ? 35.991 -16.821 -32.852 1.00 82.62 320 VAL A N 1
ATOM 2319 C CA . VAL A 1 320 ? 35.701 -16.649 -31.417 1.00 82.62 320 VAL A CA 1
ATOM 2320 C C . VAL A 1 320 ? 34.805 -15.437 -31.176 1.00 82.62 320 VAL A C 1
ATOM 2322 O O . VAL A 1 320 ? 33.837 -15.551 -30.429 1.00 82.62 320 VAL A O 1
ATOM 2325 N N . LEU A 1 321 ? 35.063 -14.296 -31.818 1.00 80.31 321 LEU A N 1
ATOM 2326 C CA . LEU A 1 321 ? 34.233 -13.095 -31.659 1.00 80.31 321 LEU A CA 1
ATOM 2327 C C . LEU A 1 321 ? 32.826 -13.283 -32.238 1.00 80.31 321 LEU A C 1
ATOM 2329 O O . LEU A 1 321 ? 31.853 -12.846 -31.623 1.00 80.31 321 LEU A O 1
ATOM 2333 N N . HIS A 1 322 ? 32.707 -13.988 -33.365 1.00 69.56 322 HIS A N 1
ATOM 2334 C CA . HIS A 1 322 ? 31.416 -14.348 -33.953 1.00 69.56 322 HIS A CA 1
ATOM 2335 C C . HIS A 1 322 ? 30.647 -15.394 -33.136 1.00 69.56 322 HIS A C 1
ATOM 2337 O O . HIS A 1 322 ? 29.416 -15.400 -33.156 1.00 69.56 322 HIS A O 1
ATOM 2343 N N . LEU A 1 323 ? 31.355 -16.259 -32.406 1.00 70.69 323 LEU A N 1
ATOM 2344 C CA . LEU A 1 323 ? 30.776 -17.309 -31.568 1.00 70.69 323 LEU A CA 1
ATOM 2345 C C . LEU A 1 323 ? 30.664 -16.927 -30.094 1.00 70.69 323 LEU A C 1
ATOM 2347 O O . LEU A 1 323 ? 30.189 -17.749 -29.320 1.00 70.69 323 LEU A O 1
ATOM 2351 N N . THR A 1 324 ? 31.076 -15.727 -29.678 1.00 72.25 324 THR A N 1
ATOM 2352 C CA . THR A 1 324 ? 30.889 -15.275 -28.295 1.00 72.25 324 THR A CA 1
ATOM 2353 C C . THR A 1 324 ? 29.428 -14.854 -28.134 1.00 72.25 324 THR A C 1
ATOM 2355 O O . THR A 1 324 ? 29.059 -13.768 -28.595 1.00 72.25 324 THR A O 1
ATOM 2358 N N . PRO A 1 325 ? 28.552 -15.665 -27.502 1.00 53.00 325 PRO A N 1
ATOM 2359 C CA . PRO A 1 325 ? 27.211 -15.197 -27.220 1.00 53.00 325 PRO A CA 1
ATOM 2360 C C . PRO A 1 325 ? 27.334 -14.068 -26.190 1.00 53.00 325 PRO A C 1
ATOM 2362 O O . PRO A 1 325 ? 28.130 -14.154 -25.252 1.00 53.00 325 PRO A O 1
ATOM 2365 N N . LYS A 1 326 ? 26.557 -12.991 -26.350 1.00 53.50 326 LYS A N 1
ATOM 2366 C CA . LYS A 1 326 ? 26.396 -11.962 -25.311 1.00 53.50 326 LYS A CA 1
ATOM 2367 C C . LYS A 1 326 ? 25.720 -12.592 -24.083 1.00 53.50 326 LYS A C 1
ATOM 2369 O O . LYS A 1 326 ? 24.526 -12.425 -23.873 1.00 53.50 326 LYS A O 1
ATOM 2374 N N . VAL A 1 327 ? 26.473 -13.333 -23.277 1.00 48.44 327 VAL A N 1
ATOM 2375 C CA . VAL A 1 327 ? 26.045 -13.863 -21.978 1.00 48.44 327 VAL A CA 1
ATOM 2376 C C . VAL A 1 327 ? 26.999 -13.321 -20.930 1.00 48.44 327 VAL A C 1
ATOM 2378 O O . VAL A 1 327 ? 27.818 -14.016 -20.342 1.00 48.44 327 VAL A O 1
ATOM 2381 N N . SER A 1 328 ? 26.887 -12.020 -20.710 1.00 44.25 328 SER A N 1
ATOM 2382 C CA . SER A 1 328 ? 27.230 -11.409 -19.435 1.00 44.25 328 SER A CA 1
ATOM 2383 C C . SER A 1 328 ? 25.921 -10.967 -18.788 1.00 44.25 328 SER A C 1
ATOM 2385 O O . SER A 1 328 ? 25.577 -9.788 -18.781 1.00 44.25 328 SER A O 1
ATOM 2387 N N . LEU A 1 329 ? 25.170 -11.952 -18.304 1.00 39.72 329 LEU A N 1
ATOM 2388 C CA . LEU A 1 329 ? 24.166 -11.799 -17.258 1.00 39.72 329 LEU A CA 1
ATOM 2389 C C . LEU A 1 329 ? 24.604 -12.735 -16.127 1.00 39.72 329 LEU A C 1
ATOM 2391 O O . LEU A 1 329 ? 24.649 -13.947 -16.351 1.00 39.72 329 LEU A O 1
ATOM 2395 N N . PRO A 1 330 ? 24.947 -12.228 -14.931 1.00 45.81 330 PRO A N 1
ATOM 2396 C CA . PRO A 1 330 ? 24.934 -13.056 -13.748 1.00 45.81 330 PRO A CA 1
ATOM 2397 C C . PRO A 1 330 ? 23.500 -13.134 -13.212 1.00 45.81 330 PRO A C 1
ATOM 2399 O O . PRO A 1 330 ? 22.913 -12.121 -12.846 1.00 45.81 330 PRO A O 1
ATOM 2402 N N . SER A 1 331 ? 23.016 -14.375 -13.139 1.00 43.12 331 SER A N 1
ATOM 2403 C CA . SER A 1 331 ? 22.068 -14.908 -12.153 1.00 43.12 331 SER A CA 1
ATOM 2404 C C . SER A 1 331 ? 20.634 -14.365 -12.143 1.00 43.12 331 SER A C 1
ATOM 2406 O O . SER A 1 331 ? 20.388 -13.253 -11.699 1.00 43.12 331 SER A O 1
ATOM 2408 N N . GLN A 1 332 ? 19.657 -15.229 -12.443 1.00 34.16 332 GLN A N 1
ATOM 2409 C CA . GLN A 1 332 ? 18.936 -15.973 -11.397 1.00 34.16 332 GLN A CA 1
ATOM 2410 C C . GLN A 1 332 ? 18.024 -17.039 -12.033 1.00 34.16 332 GLN A C 1
ATOM 2412 O O . GLN A 1 332 ? 17.264 -16.759 -12.954 1.00 34.16 332 GLN A O 1
ATOM 2417 N N . GLU A 1 333 ? 18.156 -18.269 -11.541 1.00 43.28 333 GLU A N 1
ATOM 2418 C CA . GLU A 1 333 ? 17.345 -19.452 -11.852 1.00 43.28 333 GLU A CA 1
ATOM 2419 C C . GLU A 1 333 ? 15.834 -19.154 -11.876 1.00 43.28 333 GLU A C 1
ATOM 2421 O O . GLU A 1 333 ? 15.257 -18.780 -10.854 1.00 43.28 333 GLU A O 1
ATOM 2426 N N . LEU A 1 334 ? 15.180 -19.387 -13.019 1.00 37.41 334 LEU A N 1
ATOM 2427 C CA . LEU A 1 334 ? 13.726 -19.543 -13.095 1.00 37.41 334 LEU A CA 1
ATOM 2428 C C . LEU A 1 334 ? 13.379 -21.034 -13.251 1.00 37.41 334 LEU A C 1
ATOM 2430 O O . LEU A 1 334 ? 13.907 -21.681 -14.159 1.00 37.41 334 LEU A O 1
ATOM 2434 N N . PRO A 1 335 ? 12.473 -21.590 -12.425 1.00 44.28 335 PRO A N 1
ATOM 2435 C CA . PRO A 1 335 ? 11.996 -22.955 -12.595 1.00 44.28 335 PRO A CA 1
ATOM 2436 C C . PRO A 1 335 ? 11.123 -23.065 -13.854 1.00 44.28 335 PRO A C 1
ATOM 2438 O O . PRO A 1 335 ? 10.307 -22.192 -14.153 1.00 44.28 335 PRO A O 1
ATOM 2441 N N . CYS A 1 336 ? 11.306 -24.157 -14.599 1.00 32.88 336 CYS A N 1
ATOM 2442 C CA . CYS A 1 336 ? 10.618 -24.434 -15.858 1.00 32.88 336 CYS A CA 1
ATOM 2443 C C . CYS A 1 336 ? 9.082 -24.362 -15.728 1.00 32.88 336 CYS A C 1
ATOM 2445 O O . CYS A 1 336 ? 8.518 -25.063 -14.883 1.00 32.88 336 CYS A O 1
ATOM 2447 N N . PRO A 1 337 ? 8.370 -23.631 -16.606 1.00 37.56 337 PRO A N 1
ATOM 2448 C CA . PRO A 1 337 ? 6.932 -23.789 -16.733 1.00 37.56 337 PRO A CA 1
ATOM 2449 C C . PRO A 1 337 ? 6.606 -25.046 -17.552 1.00 37.56 337 PRO A C 1
ATOM 2451 O O . PRO A 1 337 ? 7.107 -25.268 -18.655 1.00 37.56 337 PRO A O 1
ATOM 2454 N N . VAL A 1 338 ? 5.733 -25.873 -16.982 1.00 50.12 338 VAL A N 1
ATOM 2455 C CA . VAL A 1 338 ? 5.061 -26.997 -17.636 1.00 50.12 338 VAL A CA 1
ATOM 2456 C C . VAL A 1 338 ? 4.260 -26.470 -18.832 1.00 50.12 338 VAL A C 1
ATOM 2458 O O . VAL A 1 338 ? 3.306 -25.715 -18.660 1.00 50.12 338 VAL A O 1
ATOM 2461 N N . LEU A 1 339 ? 4.632 -26.872 -20.047 1.00 36.34 339 LEU A N 1
ATOM 2462 C CA . LEU A 1 339 ? 3.846 -26.616 -21.259 1.00 36.34 339 LEU A CA 1
ATOM 2463 C C . LEU A 1 339 ? 2.680 -27.620 -21.368 1.00 36.34 339 LEU A C 1
ATOM 2465 O O . LEU A 1 339 ? 2.897 -28.822 -21.183 1.00 36.34 33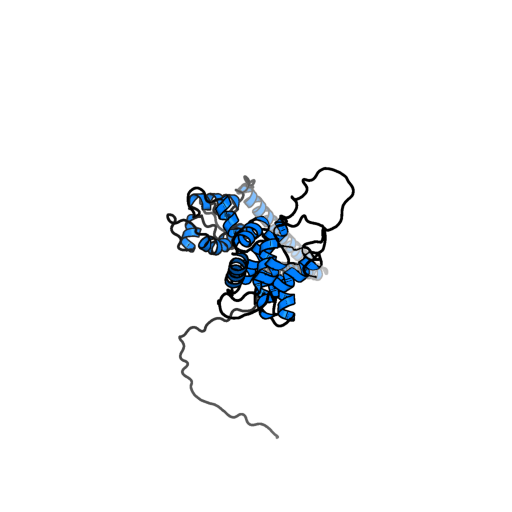9 LEU A O 1
ATOM 2469 N N . PRO A 1 340 ? 1.454 -27.181 -21.715 1.00 37.47 340 PRO A N 1
ATOM 2470 C CA . PRO A 1 340 ? 0.357 -28.090 -22.026 1.00 37.47 340 PRO A CA 1
ATOM 2471 C C . PRO A 1 340 ? 0.562 -28.740 -23.405 1.00 37.47 340 PRO A C 1
ATOM 2473 O O . PRO A 1 340 ? 0.971 -28.095 -24.370 1.00 37.47 340 PRO A O 1
ATOM 2476 N N . ARG A 1 341 ? 0.260 -30.042 -23.499 1.00 36.34 341 ARG A N 1
ATOM 2477 C CA . ARG A 1 341 ? 0.271 -30.816 -24.753 1.00 36.34 341 ARG A CA 1
ATOM 2478 C C . ARG A 1 341 ? -0.722 -30.235 -25.773 1.00 36.34 341 ARG A C 1
ATOM 2480 O O . ARG A 1 341 ? -1.895 -30.100 -25.426 1.00 36.34 341 ARG A O 1
ATOM 2487 N N . PRO A 1 342 ? -0.333 -30.030 -27.044 1.00 32.38 342 PRO A N 1
ATOM 2488 C CA . PRO A 1 342 ? -1.294 -29.811 -28.114 1.00 32.38 342 PRO A CA 1
ATOM 2489 C C . PRO A 1 342 ? -2.002 -31.123 -28.487 1.00 32.38 342 PRO A C 1
ATOM 2491 O O . PRO A 1 342 ? -1.385 -32.150 -28.776 1.00 32.38 342 PRO A O 1
ATOM 2494 N N . SER A 1 343 ? -3.331 -31.077 -28.477 1.00 40.47 343 SER A N 1
ATOM 2495 C CA . SER A 1 343 ? -4.242 -32.129 -28.921 1.00 40.47 343 SER A CA 1
ATOM 2496 C C . SER A 1 343 ? -4.322 -32.166 -30.446 1.00 40.47 343 SER A C 1
ATOM 2498 O O . SER A 1 343 ? -5.216 -31.573 -31.042 1.00 40.47 343 SER A O 1
ATOM 2500 N N . SER A 1 344 ? -3.377 -32.835 -31.093 1.00 39.69 344 SER A N 1
ATOM 2501 C CA . SER A 1 344 ? -3.593 -33.492 -32.390 1.00 39.69 344 SER A CA 1
ATOM 2502 C C . SER A 1 344 ? -2.330 -34.233 -32.796 1.00 39.69 344 SER A C 1
ATOM 2504 O O . SER A 1 344 ? -1.459 -33.679 -33.443 1.00 39.69 344 SER A O 1
ATOM 2506 N N . TRP A 1 345 ? -2.238 -35.499 -32.402 1.00 30.48 345 TRP A N 1
ATOM 2507 C CA . TRP A 1 345 ? -1.539 -36.544 -33.148 1.00 30.48 345 TRP A CA 1
ATOM 2508 C C . TRP A 1 345 ? -1.992 -37.881 -32.566 1.00 30.48 345 TRP A C 1
ATOM 2510 O O . TRP A 1 345 ? -1.662 -38.228 -31.434 1.00 30.48 345 TRP A O 1
ATOM 2520 N N . SER A 1 346 ? -2.809 -38.607 -33.325 1.00 33.56 346 SER A N 1
ATOM 2521 C CA . SER A 1 346 ? -3.064 -40.025 -33.084 1.00 33.56 346 SER A CA 1
ATOM 2522 C C . SER A 1 346 ? -1.863 -40.815 -33.605 1.00 33.56 346 SER A C 1
ATOM 2524 O O . SER A 1 346 ? -1.565 -40.712 -34.795 1.00 33.56 346 SER A O 1
ATOM 2526 N N . PRO A 1 347 ? -1.173 -41.610 -32.773 1.00 34.41 347 PRO A N 1
ATOM 2527 C CA . PRO A 1 347 ? -0.171 -42.537 -33.261 1.00 34.41 347 PRO A CA 1
ATOM 2528 C C . PRO A 1 347 ? -0.846 -43.868 -33.607 1.00 34.41 347 PRO A C 1
ATOM 2530 O O . PRO A 1 347 ? -1.384 -44.560 -32.742 1.00 34.41 347 PRO A O 1
ATOM 2533 N N . SER A 1 348 ? -0.803 -44.243 -34.881 1.00 30.16 348 SER A N 1
ATOM 2534 C CA . SER A 1 348 ? -0.991 -45.633 -35.292 1.00 30.16 348 SER A CA 1
ATOM 2535 C C . SER A 1 348 ? 0.271 -46.418 -34.917 1.00 30.16 348 SER A C 1
ATOM 2537 O O . SER A 1 348 ? 1.321 -46.224 -35.524 1.00 30.16 348 SER A O 1
ATOM 2539 N N . CYS A 1 349 ? 0.183 -47.290 -33.912 1.00 29.42 349 CYS A N 1
ATOM 2540 C CA . CYS A 1 349 ? 1.220 -48.276 -33.594 1.00 29.42 349 CYS A CA 1
ATOM 2541 C C . CYS A 1 349 ? 1.087 -49.514 -34.498 1.00 29.42 349 CYS A C 1
ATOM 2543 O O . CYS A 1 349 ? -0.018 -50.049 -34.605 1.00 29.42 349 CYS A O 1
ATOM 2545 N N . PRO A 1 350 ? 2.184 -50.075 -35.035 1.00 32.19 350 PRO A N 1
ATOM 2546 C CA . PRO A 1 350 ? 2.296 -51.510 -35.246 1.00 32.19 350 PRO A CA 1
ATOM 2547 C C . PRO A 1 350 ? 2.917 -52.189 -34.002 1.00 32.19 350 PRO A C 1
ATOM 2549 O O . PRO A 1 350 ? 3.638 -51.541 -33.237 1.00 32.19 350 PRO A O 1
ATOM 2552 N N . PRO A 1 351 ? 2.618 -53.474 -33.747 1.00 38.16 351 PRO A N 1
ATOM 2553 C CA . PRO A 1 351 ? 2.880 -54.103 -32.460 1.00 38.16 351 PRO A CA 1
ATOM 2554 C C . PRO A 1 351 ? 4.259 -54.781 -32.371 1.00 38.16 351 PRO A C 1
ATOM 2556 O O . PRO A 1 351 ? 4.754 -55.350 -33.335 1.00 38.16 351 PRO A O 1
ATOM 2559 N N . ASN A 1 352 ? 4.796 -54.762 -31.147 1.00 31.61 352 ASN A N 1
ATOM 2560 C CA . ASN A 1 352 ? 5.522 -55.837 -30.459 1.00 31.61 352 ASN A CA 1
ATOM 2561 C C . ASN A 1 352 ? 6.650 -56.573 -31.212 1.00 31.61 352 ASN A C 1
ATOM 2563 O O . ASN A 1 352 ? 6.390 -57.512 -31.958 1.00 31.61 352 ASN A O 1
ATOM 2567 N N . LEU A 1 353 ? 7.904 -56.298 -30.833 1.00 30.94 353 LEU A N 1
ATOM 2568 C CA . LEU A 1 353 ? 8.937 -57.336 -30.762 1.00 30.94 353 LEU A CA 1
ATOM 2569 C C . LEU A 1 353 ? 9.522 -57.346 -29.344 1.00 30.94 353 LEU A C 1
ATOM 2571 O O . LEU A 1 353 ? 10.357 -56.526 -28.967 1.00 30.94 353 LEU A O 1
ATOM 2575 N N . SER A 1 354 ? 8.998 -58.269 -28.547 1.00 31.08 354 SER A N 1
ATOM 2576 C CA . SER A 1 354 ? 9.587 -58.746 -27.305 1.00 31.08 354 SER A CA 1
ATOM 2577 C C . SER A 1 354 ? 10.656 -59.801 -27.619 1.00 31.08 354 SER A C 1
ATOM 2579 O O . SER A 1 354 ? 10.643 -60.402 -28.691 1.00 31.08 354 SER A O 1
ATOM 2581 N N . SER A 1 355 ? 11.524 -60.052 -26.636 1.00 31.80 355 SER A N 1
ATOM 2582 C CA . SER A 1 355 ? 12.562 -61.098 -26.545 1.00 31.80 355 SER A CA 1
ATOM 2583 C C . SER A 1 355 ? 13.986 -60.719 -26.988 1.00 31.80 355 SER A C 1
ATOM 2585 O O . SER A 1 355 ? 14.408 -60.893 -28.123 1.00 31.80 355 SER A O 1
ATOM 2587 N N . TRP A 1 356 ? 14.767 -60.269 -26.003 1.00 30.94 356 TRP A N 1
ATOM 2588 C CA . TRP A 1 356 ? 16.182 -60.625 -25.885 1.00 30.94 356 TRP A CA 1
ATOM 2589 C C . TRP A 1 356 ? 16.281 -61.888 -25.018 1.00 30.94 356 TRP A C 1
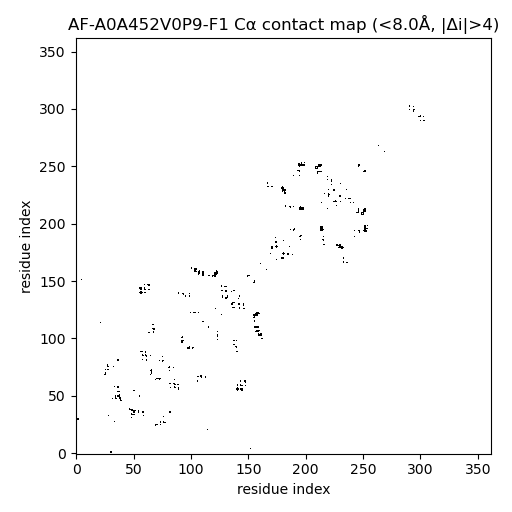ATOM 2591 O O . TRP A 1 356 ? 15.677 -61.898 -23.941 1.00 30.94 356 TRP A O 1
ATOM 2601 N N . PRO A 1 357 ? 17.066 -62.908 -25.399 1.00 36.44 357 PRO A N 1
ATOM 2602 C CA . PRO A 1 357 ? 17.623 -63.855 -24.451 1.00 36.44 357 PRO A CA 1
ATOM 2603 C C . PRO A 1 357 ? 19.120 -63.605 -24.222 1.00 36.44 357 PRO A C 1
ATOM 2605 O O . PRO A 1 357 ? 19.868 -63.181 -25.101 1.00 36.44 357 PRO A O 1
ATOM 2608 N N . GLN A 1 358 ? 19.515 -63.869 -22.982 1.00 35.69 358 GLN A N 1
ATOM 2609 C CA . GLN A 1 358 ? 20.877 -63.912 -22.467 1.00 35.69 358 GLN A CA 1
ATOM 2610 C C . GLN A 1 358 ? 21.673 -65.094 -23.049 1.00 35.69 358 GLN A C 1
ATOM 2612 O O . GLN A 1 358 ? 21.117 -66.174 -23.204 1.00 35.69 358 GLN A O 1
ATOM 2617 N N . GLY A 1 359 ? 22.990 -64.906 -23.190 1.00 30.64 359 GLY A N 1
ATOM 2618 C CA . GLY A 1 359 ? 23.986 -65.818 -22.607 1.00 30.64 359 GLY A CA 1
ATOM 2619 C C . GLY A 1 359 ? 24.530 -67.004 -23.423 1.00 30.64 359 GLY A C 1
ATOM 2620 O O . GLY A 1 359 ? 23.783 -67.837 -23.909 1.00 30.64 359 GLY A O 1
ATOM 2621 N N . GLU A 1 360 ? 25.866 -67.100 -23.364 1.00 31.83 360 GLU A N 1
ATOM 2622 C CA . GLU A 1 360 ? 26.745 -68.289 -23.427 1.00 31.83 360 GLU A CA 1
ATOM 2623 C C . GLU A 1 360 ? 27.308 -68.799 -24.771 1.00 31.83 360 GLU A C 1
ATOM 2625 O O . GLU A 1 360 ? 26.598 -69.269 -25.649 1.00 31.83 360 GLU A O 1
ATOM 2630 N N . GLY A 1 361 ? 28.651 -68.791 -24.834 1.00 31.48 361 GLY A N 1
ATOM 2631 C CA . GLY A 1 361 ? 29.456 -70.022 -24.873 1.00 31.48 361 GLY A CA 1
ATOM 2632 C C . GLY A 1 361 ? 29.684 -70.695 -26.229 1.00 31.48 361 GLY A C 1
ATOM 2633 O O . GLY A 1 361 ? 28.820 -71.416 -26.717 1.00 31.48 361 GLY A O 1
ATOM 2634 N N . GLY A 1 362 ? 30.907 -70.562 -26.756 1.00 30.19 362 GLY A N 1
ATOM 2635 C CA . GLY A 1 362 ? 31.432 -71.334 -27.889 1.00 30.19 362 GLY A CA 1
ATOM 2636 C C . GLY A 1 362 ? 32.812 -70.868 -28.314 1.00 30.19 362 GLY A C 1
ATOM 2637 O O . GLY A 1 362 ? 32.858 -69.849 -29.036 1.00 30.19 362 GLY A O 1
#